Protein AF-A0A8T1YMP5-F1 (afdb_monomer)

Solvent-accessible surface area (backbone atoms only — not comparable to full-atom values): 17151 Å² total; per-residue (Å²): 122,76,34,67,74,17,72,50,90,59,94,72,84,69,70,72,65,68,71,90,54,85,80,73,71,80,31,72,30,54,52,61,50,29,35,89,56,77,64,82,48,63,57,53,48,44,63,76,76,48,91,66,96,60,68,49,70,54,51,42,32,38,75,76,66,74,36,89,62,88,83,78,59,82,84,51,52,73,63,29,69,76,38,75,67,47,37,49,53,53,50,51,48,54,50,48,53,55,48,50,55,52,50,50,40,59,76,68,37,48,66,67,52,42,50,51,53,21,65,70,19,67,47,61,53,61,46,48,51,67,69,44,60,66,58,35,53,50,33,30,50,51,53,56,40,48,76,72,70,50,89,75,85,78,87,78,46,70,71,55,52,51,50,52,56,53,56,52,50,72,73,54,48,91,84,65,74,83,75,85,65,93,70,58,88,76,70,85,76,90,80,95,85,72,84,84,77,74,80,76,72,78,87,64,89,77,85,89,78,78,84,77,86,84,76,89,74,97,61,92,83,87,87,84,84,71,86,59,54,67,68,50,50,28,42,78,52,35,50,20,92,80,46,40,71,91,57,97,72,74,84,66,70,78,49,90,68,85,73,76,28,69,56,47,77,104

Secondary structure (DSSP, 8-state):
-GGGGSSS--SS-------SSTTS---HHHHHHTTTS----HHHHHHHH---S---HHHHHHHHH--PPPP--TTTHHHHTTSHHHHHHHHHHHHHHHHHHHHHHHHTTHHHHHHHHHHHHTS-HHHHTTT-HHHHHHHHHHHHHHHTTPPPPP---HHHHHHHHHHHHHHHTTT-TTS--TTGGG--S----SS----PPPSS-----PPP--S--SSPPPP---TTHHHHHHHHTT--TTTSPP-SSSSPPPP---S--SGGG-

InterPro domains:
  IPR006134 DNA-directed DNA polymerase, family B, multifunctional domain [PF00136] (124-257)

Sequence (266 aa):
MWSKIGRLKRSFMPKLKGNTNFGSGASPGVMSCIAGRLLCDIDLCSRELLKQVSYSLTDLSKTQLNRDKKEIAPNDIPTMFQSSKTLVELIECGETDAWLSMELMFHLSVLPLTLQLTNISGNLWGKTLQGARSQRIEYYLLHTFHSKKYILPDKISQRMKEIKSSKRRMIYGPEDCNVEELDADLALENDPSKGSKTKKGPAYAGGLVLEPKRGLYDKYVLLLDFNSLYPSIIQEHNICFTTIPRSEDGVPRLPSSQTPGVLPKV

Organism: Arabidopsis suecica (NCBI:txid45249)

Radius of gyration: 24.84 Å; Cα contacts (8 Å, |Δi|>4): 203; chains: 1; bounding box: 57×59×66 Å

Structure (mmCIF, N/CA/C/O backbone):
data_AF-A0A8T1YMP5-F1
#
_entry.id   AF-A0A8T1YMP5-F1
#
loop_
_atom_site.group_PDB
_atom_site.id
_atom_site.type_symbol
_atom_site.label_atom_id
_atom_site.label_alt_id
_atom_site.label_comp_id
_atom_site.label_asym_id
_atom_site.label_entity_id
_atom_site.label_seq_id
_atom_site.pdbx_PDB_ins_code
_atom_site.Cartn_x
_atom_site.Cartn_y
_atom_site.Cartn_z
_atom_site.occupancy
_atom_site.B_iso_or_equiv
_atom_site.auth_seq_id
_atom_site.auth_comp_id
_atom_site.auth_asym_id
_atom_site.auth_atom_id
_atom_site.pdbx_PDB_model_num
ATOM 1 N N . MET A 1 1 ? -6.879 20.244 26.088 1.00 78.44 1 MET A N 1
ATOM 2 C CA . MET A 1 1 ? -5.652 20.487 25.286 1.00 78.44 1 MET A CA 1
ATOM 3 C C . MET A 1 1 ? -5.631 19.503 24.115 1.00 78.44 1 MET A C 1
ATOM 5 O O . MET A 1 1 ? -5.121 18.400 24.261 1.00 78.44 1 MET A O 1
ATOM 9 N N . TRP A 1 2 ? -6.252 19.863 22.986 1.00 89.38 2 TRP A N 1
ATOM 10 C CA . TRP A 1 2 ? -6.480 18.951 21.850 1.00 89.38 2 TRP A CA 1
ATOM 11 C C . TRP A 1 2 ? -5.176 18.477 21.184 1.00 89.38 2 TRP A C 1
ATOM 13 O O . TRP A 1 2 ? -5.067 17.326 20.777 1.00 89.38 2 TRP A O 1
ATOM 23 N N . SER A 1 3 ? -4.144 19.328 21.151 1.00 91.88 3 SER A N 1
ATOM 24 C CA . SER A 1 3 ? -2.862 19.038 20.493 1.00 91.88 3 SER A CA 1
ATOM 25 C C . SER A 1 3 ? -2.066 17.892 21.136 1.00 91.88 3 SER A C 1
ATOM 27 O O . SER A 1 3 ? -1.066 17.460 20.571 1.00 91.88 3 SER A O 1
ATOM 29 N N . LYS A 1 4 ? -2.487 17.383 22.307 1.00 94.19 4 LYS A N 1
ATOM 30 C CA . LYS A 1 4 ? -1.887 16.198 22.948 1.00 94.19 4 LYS A CA 1
ATOM 31 C C . LYS A 1 4 ? -2.118 14.903 22.155 1.00 94.19 4 LYS A C 1
ATOM 33 O O . LYS A 1 4 ? -1.389 13.939 22.377 1.00 94.19 4 LYS A O 1
ATOM 38 N N . ILE A 1 5 ? -3.102 14.881 21.247 1.00 93.75 5 ILE A N 1
ATOM 39 C CA . ILE A 1 5 ? -3.351 13.730 20.370 1.00 93.75 5 ILE A CA 1
ATOM 40 C C . ILE A 1 5 ? -2.148 13.450 19.458 1.00 93.75 5 ILE A C 1
ATOM 42 O O . ILE A 1 5 ? -1.792 12.297 19.246 1.00 93.75 5 ILE A O 1
ATOM 46 N N . GLY A 1 6 ? -1.460 14.490 18.982 1.00 94.12 6 GLY A N 1
ATOM 47 C CA . GLY A 1 6 ? -0.187 14.377 18.274 1.00 94.12 6 GLY A CA 1
ATOM 48 C C . GLY A 1 6 ? 1.016 14.431 19.219 1.00 94.12 6 GLY A C 1
ATOM 49 O O . GLY A 1 6 ? 0.914 14.205 20.426 1.00 94.12 6 GLY A O 1
ATOM 50 N N . ARG A 1 7 ? 2.185 14.745 18.658 1.00 94.75 7 ARG A N 1
ATOM 51 C CA . ARG A 1 7 ? 3.407 15.098 19.404 1.00 94.75 7 ARG A CA 1
ATOM 52 C C . ARG A 1 7 ? 3.834 16.557 19.195 1.00 94.75 7 ARG A C 1
ATOM 54 O O . ARG A 1 7 ? 4.849 16.976 19.739 1.00 94.75 7 ARG A O 1
ATOM 61 N N . LEU A 1 8 ? 3.057 17.339 18.442 1.00 93.62 8 LEU A N 1
ATOM 62 C CA . LEU A 1 8 ? 3.328 18.748 18.160 1.00 93.62 8 LEU A CA 1
ATOM 63 C C . LEU A 1 8 ? 2.355 19.653 18.926 1.00 93.62 8 LEU A C 1
ATOM 65 O O . LEU A 1 8 ? 1.140 19.549 18.761 1.00 93.62 8 LEU A O 1
ATOM 69 N N . LYS A 1 9 ? 2.882 20.571 19.745 1.00 93.62 9 LYS A N 1
ATOM 70 C CA . LYS A 1 9 ? 2.069 21.594 20.425 1.00 93.62 9 LYS A CA 1
ATOM 71 C C . LYS A 1 9 ? 1.563 22.606 19.396 1.00 93.62 9 LYS A C 1
ATOM 73 O O . LYS A 1 9 ? 2.355 23.162 18.641 1.00 93.62 9 LYS A O 1
ATOM 78 N N . ARG A 1 10 ? 0.248 22.838 19.354 1.00 91.06 10 ARG A N 1
ATOM 79 C CA . ARG A 1 10 ? -0.395 23.736 18.382 1.00 91.06 10 ARG A CA 1
ATOM 80 C C . ARG A 1 10 ? -1.499 24.539 19.055 1.00 91.06 10 ARG A C 1
ATOM 82 O O . ARG A 1 10 ? -2.279 23.980 19.823 1.00 91.06 10 ARG A O 1
ATOM 89 N N . SER A 1 11 ? -1.574 25.824 18.725 1.00 92.25 11 SER A N 1
ATOM 90 C CA . SER A 1 11 ? -2.589 26.734 19.270 1.00 92.25 11 SER A CA 1
ATOM 91 C C . SER A 1 11 ? -3.928 26.609 18.540 1.00 92.25 11 SER A C 1
ATOM 93 O O . SER A 1 11 ? -4.977 26.620 19.174 1.00 92.25 11 SER A O 1
ATOM 95 N N . PHE A 1 12 ? -3.895 26.417 17.217 1.00 90.69 12 PHE A N 1
ATOM 96 C CA . PHE A 1 12 ? -5.089 26.388 16.367 1.00 90.69 12 PHE A CA 1
ATOM 97 C C . PHE A 1 12 ? -5.344 25.000 15.788 1.00 90.69 12 PHE A C 1
ATOM 99 O O . PHE A 1 12 ? -4.435 24.373 15.235 1.00 90.69 12 PHE A O 1
ATOM 106 N N . MET A 1 13 ? -6.589 24.537 15.904 1.00 89.31 13 MET A N 1
ATOM 107 C CA . MET A 1 13 ? -7.026 23.267 15.334 1.00 89.31 13 MET A CA 1
ATOM 108 C C . MET A 1 13 ? -7.155 23.393 13.807 1.00 89.31 13 MET A C 1
ATOM 110 O O . MET A 1 13 ? -7.786 24.339 13.327 1.00 89.31 13 MET A O 1
ATOM 114 N N . PRO A 1 14 ? -6.556 22.481 13.019 1.00 88.06 14 PRO A N 1
ATOM 115 C CA . PRO A 1 14 ? -6.692 22.507 11.569 1.00 88.06 14 PRO A CA 1
ATOM 116 C C . PRO A 1 14 ? -8.128 22.170 11.151 1.00 88.06 14 PRO A C 1
ATOM 118 O O . PRO A 1 14 ? -8.847 21.451 11.843 1.00 88.06 14 PRO A O 1
ATOM 121 N N . LYS A 1 15 ? -8.539 22.660 9.976 1.00 86.75 15 LYS A N 1
ATOM 122 C CA . LYS A 1 15 ? -9.851 22.332 9.411 1.00 86.75 15 LYS A CA 1
ATOM 123 C C . LYS A 1 15 ? -9.898 20.846 9.051 1.00 86.75 15 LYS A C 1
ATOM 125 O O . LYS A 1 15 ? -9.186 20.399 8.154 1.00 86.75 15 LYS A O 1
ATOM 130 N N . LEU A 1 16 ? -10.771 20.103 9.723 1.00 84.19 16 LEU A N 1
ATOM 131 C CA . LEU A 1 16 ? -11.064 18.704 9.425 1.00 84.19 16 LEU A CA 1
ATOM 132 C C . LEU A 1 16 ? -12.049 18.620 8.250 1.00 84.19 16 LEU A C 1
ATOM 134 O O . LEU A 1 16 ? -13.193 18.215 8.415 1.00 84.19 16 LEU A O 1
ATOM 138 N N . LYS A 1 17 ? -11.639 19.055 7.053 1.00 73.88 17 LYS A N 1
ATOM 139 C CA . LYS A 1 17 ? -12.403 18.708 5.847 1.00 73.88 17 LYS A CA 1
ATOM 140 C C . LYS A 1 17 ? -12.188 17.217 5.586 1.00 73.88 17 LYS A C 1
ATOM 142 O O . LYS A 1 17 ? -11.063 16.798 5.317 1.00 73.88 17 LYS A O 1
ATOM 147 N N . GLY A 1 18 ? -13.239 16.423 5.762 1.00 59.62 18 GLY A N 1
ATOM 148 C CA . GLY A 1 18 ? -13.230 14.998 5.449 1.00 59.62 18 GLY A CA 1
ATOM 149 C C . GLY A 1 18 ? -13.382 14.767 3.950 1.00 59.62 18 GLY A C 1
ATOM 150 O O . GLY A 1 18 ? -14.090 15.517 3.278 1.00 59.62 18 GLY A O 1
ATOM 151 N N . ASN A 1 19 ? -12.747 13.712 3.442 1.00 59.12 19 ASN A N 1
ATOM 152 C CA . ASN A 1 19 ? -13.256 13.062 2.242 1.00 59.12 19 ASN A CA 1
ATOM 153 C C . ASN A 1 19 ? -14.620 12.468 2.604 1.00 59.12 19 ASN A C 1
ATOM 155 O O . ASN A 1 19 ? -14.745 11.783 3.614 1.00 59.12 19 ASN A O 1
ATOM 159 N N . THR A 1 20 ? -15.643 12.737 1.798 1.00 55.56 20 THR A N 1
ATOM 160 C CA . THR A 1 20 ? -16.988 12.166 1.984 1.00 55.56 20 THR A CA 1
ATOM 161 C C . THR A 1 20 ? -17.046 10.677 1.637 1.00 55.56 20 THR A C 1
ATOM 163 O O . THR A 1 20 ? -18.053 10.027 1.893 1.00 55.56 20 THR A O 1
ATOM 166 N N . ASN A 1 21 ? -15.975 10.137 1.052 1.00 61.81 21 ASN A N 1
ATOM 167 C CA . ASN A 1 21 ? -15.890 8.751 0.627 1.00 61.81 21 ASN A CA 1
ATOM 168 C C . ASN A 1 21 ? -15.327 7.892 1.764 1.00 61.81 21 ASN A C 1
ATOM 170 O O . ASN A 1 21 ? -14.164 8.024 2.154 1.00 61.81 21 ASN A O 1
ATOM 174 N N . PHE A 1 22 ? -16.173 7.008 2.288 1.00 61.88 22 PHE A N 1
ATOM 175 C CA . PHE A 1 22 ? -15.784 5.983 3.249 1.00 61.88 22 PHE A CA 1
ATOM 176 C C . PHE A 1 22 ? -14.673 5.094 2.659 1.00 61.88 22 PHE A C 1
ATOM 178 O O . PHE A 1 22 ? -14.755 4.688 1.500 1.00 61.88 22 PHE A O 1
ATOM 185 N N . GLY A 1 23 ? -13.623 4.820 3.438 1.00 62.69 23 GLY A N 1
ATOM 186 C CA . GLY A 1 23 ? -12.481 3.996 3.014 1.00 62.69 23 GLY A CA 1
ATOM 187 C C . GLY A 1 23 ? -11.354 4.734 2.271 1.00 62.69 23 GLY A C 1
ATOM 188 O O . GLY A 1 23 ? -10.378 4.103 1.885 1.00 62.69 23 GLY A O 1
ATOM 189 N N . SER A 1 24 ? -11.424 6.061 2.086 1.00 67.88 24 SER A N 1
ATOM 190 C CA . SER A 1 24 ? -10.325 6.858 1.489 1.00 67.88 24 SER A CA 1
ATOM 191 C C . SER A 1 24 ? -9.203 7.243 2.474 1.00 67.88 24 SER A C 1
ATOM 193 O O . SER A 1 24 ? -8.422 8.152 2.198 1.00 67.88 24 SER A O 1
ATOM 195 N N . GLY A 1 25 ? -9.140 6.600 3.643 1.00 76.81 25 GLY A N 1
ATOM 196 C CA . GLY A 1 25 ? -8.152 6.889 4.683 1.00 76.81 25 GLY A CA 1
ATOM 197 C C . GLY A 1 25 ? -8.294 8.268 5.348 1.00 76.81 25 GLY A C 1
ATOM 198 O O . GLY A 1 25 ? -9.253 9.021 5.149 1.00 76.81 25 GLY A O 1
ATOM 199 N N . ALA A 1 26 ? -7.317 8.604 6.194 1.00 83.06 26 ALA A N 1
ATOM 200 C CA . ALA A 1 26 ? -7.335 9.832 6.984 1.00 83.06 26 ALA A CA 1
ATOM 201 C C . ALA A 1 26 ? -7.013 11.083 6.151 1.00 83.06 26 ALA A C 1
ATOM 203 O O . ALA A 1 26 ? -5.976 11.175 5.491 1.00 83.06 26 ALA A O 1
ATOM 204 N N . SER A 1 27 ? -7.866 12.106 6.269 1.00 85.69 27 SER A N 1
ATOM 205 C CA . SER A 1 27 ? -7.678 13.382 5.572 1.00 85.69 27 SER A CA 1
ATOM 206 C C . SER A 1 27 ? -6.389 14.104 6.002 1.00 85.69 27 SER A C 1
ATOM 208 O O . SER A 1 27 ? -5.911 13.927 7.131 1.00 85.69 27 SER A O 1
ATOM 210 N N . PRO A 1 28 ? -5.842 15.009 5.166 1.00 83.50 28 PRO A N 1
ATOM 211 C CA . PRO A 1 28 ? -4.671 15.807 5.530 1.00 83.50 28 PRO A CA 1
ATOM 212 C C . PRO A 1 28 ? -4.853 16.595 6.835 1.00 83.50 28 PRO A C 1
ATOM 214 O O . PRO A 1 28 ? -3.897 16.771 7.589 1.00 83.50 28 PRO A O 1
ATOM 217 N N . GLY A 1 29 ? -6.082 17.039 7.128 1.00 86.31 29 GLY A N 1
ATOM 218 C CA . GLY A 1 29 ? -6.422 17.715 8.381 1.00 86.31 29 GLY A CA 1
ATOM 219 C C . GLY A 1 29 ? -6.260 16.801 9.597 1.00 86.31 29 GLY A C 1
ATOM 220 O O . GLY A 1 29 ? -5.590 17.185 10.557 1.00 86.31 29 GLY A O 1
ATOM 221 N N . VAL A 1 30 ? -6.795 15.576 9.526 1.00 88.38 30 VAL A N 1
ATOM 222 C CA . VAL A 1 30 ? -6.651 14.559 10.584 1.00 88.38 30 VAL A CA 1
ATOM 223 C C . VAL A 1 30 ? -5.182 14.188 10.769 1.00 88.38 30 VAL A C 1
ATOM 225 O O . VAL A 1 30 ? -4.673 14.229 11.889 1.00 88.38 30 VAL A O 1
ATOM 228 N N . MET A 1 31 ? -4.462 13.941 9.673 1.00 89.31 31 MET A N 1
ATOM 229 C CA . MET A 1 31 ? -3.028 13.637 9.705 1.00 89.31 31 MET A CA 1
ATOM 230 C C . MET A 1 31 ? -2.195 14.764 10.324 1.00 89.31 31 MET A C 1
ATOM 232 O O . MET A 1 31 ? -1.201 14.510 11.003 1.00 89.31 31 MET A O 1
ATOM 236 N N . SER A 1 32 ? -2.619 16.016 10.141 1.00 89.56 32 SER A N 1
ATOM 237 C CA . SER A 1 32 ? -1.990 17.182 10.762 1.00 89.56 32 SER A CA 1
ATOM 238 C C . SER A 1 32 ? -2.220 17.243 12.281 1.00 89.56 32 SER A C 1
ATOM 240 O O . SER A 1 32 ? -1.361 17.746 13.008 1.00 89.56 32 SER A O 1
ATOM 242 N N . CYS A 1 33 ? -3.350 16.735 12.786 1.00 91.56 33 CYS A N 1
ATOM 243 C CA . CYS A 1 33 ? -3.628 16.656 14.226 1.00 91.56 33 CYS A CA 1
ATOM 244 C C . CYS A 1 33 ? -2.748 15.620 14.932 1.00 91.56 33 CYS A C 1
ATOM 246 O O . CYS A 1 33 ? -2.251 15.884 16.025 1.00 91.56 33 CYS A O 1
ATOM 248 N N . ILE A 1 34 ? -2.524 14.466 14.301 1.00 92.81 34 ILE A N 1
ATOM 249 C CA . ILE A 1 34 ? -1.751 13.350 14.872 1.00 92.81 34 ILE A CA 1
ATOM 250 C C . ILE A 1 34 ? -0.255 13.401 14.532 1.00 92.81 34 ILE A C 1
ATOM 252 O O . ILE A 1 34 ? 0.457 12.415 14.709 1.00 92.81 34 ILE A O 1
ATOM 256 N N . ALA A 1 35 ? 0.241 14.543 14.047 1.00 92.38 35 ALA A N 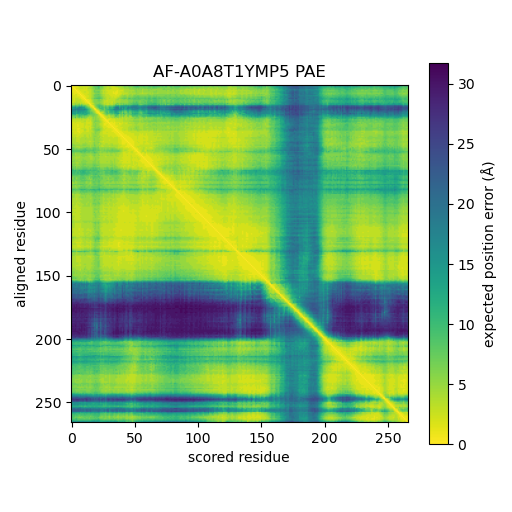1
ATOM 257 C CA . ALA A 1 35 ? 1.629 14.707 13.626 1.00 92.38 35 ALA A CA 1
ATOM 258 C C . ALA A 1 35 ? 2.622 14.183 14.685 1.00 92.38 35 ALA A C 1
ATOM 260 O O . ALA A 1 35 ? 2.543 14.539 15.865 1.00 92.38 35 ALA A O 1
ATOM 261 N N . GLY A 1 36 ? 3.554 13.328 14.253 1.00 92.69 36 GLY A N 1
ATOM 262 C CA . GLY A 1 36 ? 4.519 12.639 15.118 1.00 92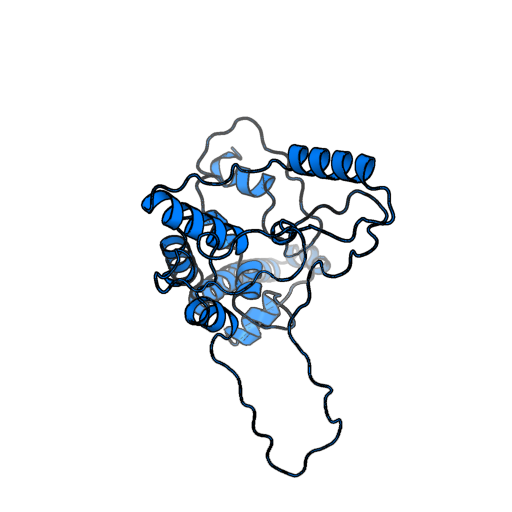.69 36 GLY A CA 1
ATOM 263 C C . GLY A 1 36 ? 4.037 11.301 15.697 1.00 92.69 36 GLY A C 1
ATOM 264 O O . GLY A 1 36 ? 4.785 10.663 16.437 1.00 92.69 36 GLY A O 1
ATOM 265 N N . ARG A 1 37 ? 2.820 10.857 15.364 1.00 94.88 37 ARG A N 1
ATOM 266 C CA . ARG A 1 37 ? 2.323 9.498 15.619 1.00 94.88 37 ARG A CA 1
ATOM 267 C C . ARG A 1 37 ? 1.949 8.832 14.299 1.00 94.88 37 ARG A C 1
ATOM 269 O O . ARG A 1 37 ? 1.497 9.498 13.371 1.00 94.88 37 ARG A O 1
ATOM 276 N N . LEU A 1 38 ? 2.165 7.525 14.224 1.00 93.81 38 LEU A N 1
ATOM 277 C CA . LEU A 1 38 ? 1.756 6.718 13.080 1.00 93.81 38 LEU A CA 1
ATOM 278 C C . LEU A 1 38 ? 0.293 6.314 13.261 1.00 93.81 38 LEU A C 1
ATOM 280 O O . LEU A 1 38 ? -0.098 5.903 14.352 1.00 93.81 38 LEU A O 1
ATOM 284 N N . LEU A 1 39 ? -0.496 6.450 12.198 1.00 93.31 39 LEU A N 1
ATOM 285 C CA . LEU A 1 39 ? -1.862 5.946 12.134 1.00 93.31 39 LEU A CA 1
ATOM 286 C C . LEU A 1 39 ? -1.857 4.672 11.306 1.00 93.31 39 LEU A C 1
ATOM 288 O O . LEU A 1 39 ? -1.430 4.698 10.155 1.00 93.31 39 LEU A O 1
ATOM 292 N N . CYS A 1 40 ? -2.322 3.588 11.912 1.00 93.12 40 CYS A N 1
ATOM 293 C CA . CYS A 1 40 ? -2.571 2.328 11.236 1.00 93.12 40 CYS A CA 1
ATOM 294 C C . CYS A 1 40 ? -4.086 2.186 11.090 1.00 93.12 40 CYS A C 1
ATOM 296 O O . CYS A 1 40 ? -4.788 2.100 12.096 1.00 93.12 40 CYS A O 1
ATOM 298 N N . ASP A 1 41 ? -4.574 2.232 9.855 1.00 92.12 41 ASP A N 1
ATOM 299 C CA . ASP A 1 41 ? -5.984 2.028 9.531 1.00 92.12 41 ASP A CA 1
ATOM 300 C C . ASP A 1 41 ? -6.149 0.621 8.951 1.00 92.12 41 ASP A C 1
ATOM 302 O O . ASP A 1 41 ? -5.620 0.315 7.879 1.00 92.12 41 ASP A O 1
ATOM 306 N N . ILE A 1 42 ? -6.835 -0.247 9.695 1.00 91.62 42 ILE A N 1
ATOM 307 C CA . ILE A 1 42 ? -6.967 -1.663 9.347 1.00 91.62 42 ILE A CA 1
ATOM 308 C C . ILE A 1 42 ? -7.904 -1.870 8.163 1.00 91.62 42 ILE A C 1
ATOM 310 O O . ILE A 1 42 ? -7.630 -2.767 7.371 1.00 91.62 42 ILE A O 1
ATOM 314 N N . ASP A 1 43 ? -8.936 -1.043 7.974 1.00 90.12 43 ASP A N 1
ATOM 315 C CA . ASP A 1 43 ? -9.790 -1.135 6.780 1.00 90.12 43 ASP A CA 1
ATOM 316 C C . ASP A 1 43 ? -8.953 -0.840 5.528 1.00 90.12 43 ASP A C 1
ATOM 318 O O . ASP A 1 43 ? -8.915 -1.646 4.595 1.00 90.12 43 ASP A O 1
ATOM 322 N N . LEU A 1 44 ? -8.180 0.251 5.557 1.00 89.50 44 LEU A N 1
ATOM 323 C CA . LEU A 1 44 ? -7.314 0.636 4.442 1.00 89.50 44 LEU A CA 1
ATOM 324 C C . LEU A 1 44 ? -6.222 -0.407 4.166 1.00 89.50 44 LEU A C 1
ATOM 326 O O . LEU A 1 44 ? -6.019 -0.802 3.018 1.00 89.50 44 LEU A O 1
ATOM 330 N N . CYS A 1 45 ? -5.535 -0.881 5.209 1.00 90.88 45 CYS A N 1
ATOM 331 C CA . CYS A 1 45 ? -4.483 -1.888 5.057 1.00 90.88 45 CYS A CA 1
ATOM 332 C C . CYS A 1 45 ? -5.053 -3.226 4.567 1.00 90.88 45 CYS A C 1
ATOM 334 O O . CYS A 1 45 ? -4.448 -3.877 3.718 1.00 90.88 45 CYS A O 1
ATOM 336 N N . SER A 1 46 ? -6.236 -3.625 5.038 1.00 91.50 46 SER A N 1
ATOM 337 C CA . SER A 1 46 ? -6.879 -4.872 4.607 1.00 91.50 46 SER A CA 1
ATOM 338 C C . SER A 1 46 ? -7.257 -4.837 3.129 1.00 91.50 46 SER A C 1
ATOM 340 O O . SER A 1 46 ? -7.104 -5.850 2.457 1.00 91.50 46 SER A O 1
ATOM 342 N N . ARG A 1 47 ? -7.668 -3.681 2.588 1.00 89.94 47 ARG A N 1
ATOM 343 C CA . ARG A 1 47 ? -7.926 -3.506 1.143 1.00 89.94 47 ARG A CA 1
ATOM 344 C C . ARG A 1 47 ? -6.676 -3.659 0.281 1.00 89.94 47 ARG A C 1
ATOM 346 O O . ARG A 1 47 ? -6.784 -4.060 -0.875 1.00 89.94 47 ARG A O 1
ATOM 353 N N . GLU A 1 48 ? -5.501 -3.317 0.810 1.00 87.88 48 GLU A N 1
ATOM 354 C CA . GLU A 1 48 ? -4.234 -3.515 0.099 1.00 87.88 48 GLU A CA 1
ATOM 355 C C . GLU A 1 48 ? -3.767 -4.979 0.161 1.00 87.88 48 GLU A C 1
ATOM 357 O O . GLU A 1 48 ? -3.200 -5.476 -0.814 1.00 87.88 48 GLU A O 1
ATOM 362 N N . LEU A 1 49 ? -4.001 -5.663 1.285 1.00 89.50 49 LEU A N 1
ATOM 363 C CA . LEU A 1 49 ? -3.443 -6.992 1.565 1.00 89.50 49 LEU A CA 1
ATOM 364 C C . LEU A 1 49 ? -4.365 -8.158 1.200 1.00 89.50 49 LEU A C 1
ATOM 366 O O . LEU A 1 49 ? -3.881 -9.241 0.875 1.00 89.50 49 LEU A O 1
ATOM 370 N N . LEU A 1 50 ? -5.679 -7.960 1.256 1.00 91.88 50 LEU A N 1
ATOM 371 C CA . LEU A 1 50 ? -6.678 -9.005 1.067 1.00 91.88 50 LEU A CA 1
ATOM 372 C C . LEU A 1 50 ? -7.538 -8.722 -0.164 1.00 91.88 50 LEU A C 1
ATOM 374 O O . LEU A 1 50 ? -7.760 -7.578 -0.549 1.00 91.88 50 LEU A O 1
ATOM 378 N N . LYS A 1 51 ? -8.074 -9.790 -0.757 1.00 91.06 51 LYS A N 1
ATOM 379 C CA . LYS A 1 51 ? -9.134 -9.718 -1.768 1.00 91.06 51 LYS A CA 1
ATOM 380 C C . LYS A 1 51 ? -10.422 -10.241 -1.148 1.00 91.06 51 LYS A C 1
ATOM 382 O O . LYS A 1 51 ? -10.651 -11.445 -1.137 1.00 91.06 51 LYS A O 1
ATOM 387 N N . GLN A 1 52 ? -11.227 -9.336 -0.603 1.00 88.69 52 GLN A N 1
ATOM 388 C CA . GLN A 1 52 ? -12.516 -9.648 0.017 1.00 88.69 52 GLN A CA 1
ATOM 389 C C . GLN A 1 52 ? -13.645 -8.837 -0.624 1.00 88.69 52 GLN A C 1
ATOM 391 O O . GLN A 1 52 ? -13.410 -7.792 -1.236 1.00 88.69 52 GLN A O 1
ATOM 396 N N . VAL A 1 53 ? -14.876 -9.339 -0.489 1.00 88.44 53 VAL A N 1
ATOM 397 C CA . VAL A 1 53 ? -16.091 -8.651 -0.964 1.00 88.44 53 VAL A CA 1
ATOM 398 C C . VAL A 1 53 ? -16.424 -7.460 -0.062 1.00 88.44 53 VAL A C 1
ATOM 400 O O . VAL A 1 53 ? -16.812 -6.401 -0.549 1.00 88.44 53 VAL A O 1
ATOM 403 N N . SER A 1 54 ? -16.228 -7.626 1.247 1.00 89.75 54 SER A N 1
ATOM 404 C CA . SER A 1 54 ? -16.433 -6.601 2.266 1.00 89.75 54 SER A CA 1
ATOM 405 C C . SER A 1 54 ? -15.211 -6.512 3.176 1.00 89.75 54 SER A C 1
ATOM 407 O O . SER A 1 54 ? -14.560 -7.517 3.459 1.00 89.75 54 SER A O 1
ATOM 409 N N . TYR A 1 55 ? -14.911 -5.293 3.619 1.00 90.56 55 TYR A N 1
ATOM 410 C CA . TYR A 1 55 ? -13.805 -4.971 4.528 1.00 90.56 55 TYR A CA 1
ATOM 411 C C . TYR A 1 55 ? -14.318 -4.438 5.873 1.00 90.56 55 TYR A C 1
ATOM 413 O O . TYR A 1 55 ? -13.567 -3.835 6.634 1.00 90.56 55 TYR A O 1
ATOM 421 N N . SER A 1 56 ? -15.607 -4.644 6.174 1.00 91.44 56 SER A N 1
ATOM 422 C CA . SER A 1 56 ? -16.158 -4.298 7.483 1.00 91.44 56 SER A CA 1
ATOM 423 C C . SER A 1 56 ? -15.438 -5.082 8.586 1.00 91.44 56 SER A C 1
ATOM 425 O O . SER A 1 56 ? -14.984 -6.208 8.371 1.00 91.44 56 SER A O 1
ATOM 427 N N . LEU A 1 57 ? -15.350 -4.509 9.789 1.00 91.81 57 LEU A N 1
ATOM 428 C CA . LEU A 1 57 ? -14.715 -5.197 10.916 1.00 91.81 57 LEU A CA 1
ATOM 429 C C . LEU A 1 57 ? -15.414 -6.531 11.234 1.00 91.81 57 LEU A C 1
ATOM 431 O O . LEU A 1 57 ? -14.733 -7.495 11.563 1.00 91.81 57 LEU A O 1
ATOM 435 N N . THR A 1 58 ? -16.741 -6.594 11.083 1.00 92.62 58 THR A N 1
ATOM 436 C CA . THR A 1 58 ? -17.556 -7.800 11.303 1.00 92.62 58 THR A CA 1
ATOM 437 C C . THR A 1 58 ? -17.205 -8.914 10.312 1.00 92.62 58 THR A C 1
ATOM 439 O O . THR A 1 58 ? -17.016 -10.067 10.699 1.00 92.62 58 THR A O 1
ATOM 442 N N . ASP A 1 59 ? -17.058 -8.575 9.030 1.00 92.44 59 ASP A N 1
ATOM 443 C CA . ASP A 1 59 ? -16.721 -9.555 7.992 1.00 92.44 59 ASP A CA 1
ATOM 444 C C . ASP A 1 59 ? -15.254 -9.989 8.088 1.00 92.44 59 ASP A C 1
ATOM 446 O O . ASP A 1 59 ? -14.927 -11.169 7.933 1.00 92.44 59 ASP A O 1
ATOM 450 N N . LEU A 1 60 ? -14.351 -9.050 8.382 1.00 92.69 60 LEU A N 1
ATOM 451 C CA . LEU A 1 60 ? -12.928 -9.340 8.551 1.00 92.69 60 LEU A CA 1
ATOM 452 C C . LEU A 1 60 ? -12.665 -10.186 9.799 1.00 92.69 60 LEU A C 1
ATOM 454 O O . LEU A 1 60 ? -11.875 -11.127 9.723 1.00 92.69 60 LEU A O 1
ATOM 458 N N . SER A 1 61 ? -13.342 -9.925 10.922 1.00 93.88 61 SER A N 1
ATOM 459 C CA . SER A 1 61 ? -13.192 -10.748 12.129 1.00 93.88 61 SER A CA 1
ATOM 460 C C . SER A 1 61 ? -13.653 -12.183 11.886 1.00 93.88 61 SER A C 1
ATOM 462 O O . SER A 1 61 ? -12.992 -13.130 12.313 1.00 93.88 61 SER A O 1
ATOM 464 N N . LYS A 1 62 ? -14.743 -12.360 11.135 1.00 93.50 62 LYS A N 1
ATOM 465 C CA . LYS A 1 62 ? -15.263 -13.685 10.811 1.00 93.50 62 LYS A CA 1
ATOM 466 C C . LYS A 1 62 ? -14.367 -14.434 9.830 1.00 93.50 62 LYS A C 1
ATOM 468 O O . LYS A 1 62 ? -14.030 -15.587 10.067 1.00 93.50 62 LYS A O 1
ATOM 473 N N . THR A 1 63 ? -13.958 -13.781 8.746 1.00 93.44 63 THR A N 1
ATOM 474 C CA . THR A 1 63 ? -13.171 -14.427 7.682 1.00 93.44 63 THR A CA 1
ATOM 475 C C . THR A 1 63 ? -11.717 -14.678 8.071 1.00 93.44 63 THR A C 1
ATOM 477 O O . THR A 1 63 ? -11.171 -15.707 7.685 1.00 93.44 63 THR A O 1
ATOM 480 N N . GLN A 1 64 ? -11.085 -13.759 8.808 1.00 93.31 64 GLN A N 1
ATOM 481 C CA . GLN A 1 64 ? -9.657 -13.846 9.137 1.00 93.31 64 GLN A CA 1
ATOM 482 C C . GLN A 1 64 ? -9.395 -14.428 10.526 1.00 93.31 64 GLN A C 1
ATOM 484 O O . GLN A 1 64 ? -8.421 -15.149 10.696 1.00 93.31 64 GLN A O 1
ATOM 489 N N . LEU A 1 65 ? -10.241 -14.127 11.519 1.00 92.81 65 LEU A N 1
ATOM 490 C CA . LEU A 1 65 ? -10.019 -14.542 12.912 1.00 92.81 65 LEU A CA 1
ATOM 491 C C . LEU A 1 65 ? -10.968 -15.652 13.379 1.00 92.81 65 LEU A C 1
ATOM 493 O O . LEU A 1 65 ? -10.818 -16.140 14.497 1.00 92.81 65 LEU A O 1
ATOM 497 N N . ASN A 1 66 ? -11.948 -16.043 12.554 1.00 92.19 66 ASN A N 1
ATOM 498 C CA . ASN A 1 66 ? -13.013 -16.981 12.922 1.00 92.19 66 ASN A CA 1
ATOM 499 C C . ASN A 1 66 ? -13.753 -16.566 14.213 1.00 92.19 66 ASN A C 1
ATOM 501 O O . ASN A 1 66 ? -14.117 -17.407 15.036 1.00 92.19 66 ASN A O 1
ATOM 505 N N . ARG A 1 67 ? -13.944 -15.251 14.408 1.00 90.69 67 ARG A N 1
ATOM 506 C CA . ARG A 1 67 ? -14.687 -14.677 15.538 1.00 90.69 67 ARG A CA 1
ATOM 507 C C . ARG A 1 67 ? -15.901 -13.903 15.050 1.00 90.69 67 ARG A C 1
ATOM 509 O O . ARG A 1 67 ? -15.781 -13.007 14.209 1.00 90.69 67 ARG A O 1
ATOM 516 N N . ASP A 1 68 ? -17.055 -14.212 15.629 1.00 88.81 68 ASP A N 1
ATOM 517 C CA . ASP A 1 68 ? -18.274 -13.448 15.397 1.00 88.81 68 ASP A CA 1
ATOM 518 C C . ASP A 1 68 ? -18.268 -12.174 16.249 1.00 88.81 68 ASP A C 1
ATOM 520 O O . ASP A 1 68 ? -18.066 -12.204 17.464 1.00 88.81 68 ASP A O 1
ATOM 524 N N . LYS A 1 69 ? -18.503 -11.041 15.588 1.00 89.44 69 LYS A N 1
ATOM 525 C CA . LYS A 1 69 ? -18.709 -9.742 16.223 1.00 89.44 69 LYS A CA 1
ATOM 526 C C . LYS A 1 69 ? -20.209 -9.457 16.299 1.00 89.44 69 LYS A C 1
ATOM 528 O O . LYS A 1 69 ? -20.910 -9.546 15.292 1.00 89.44 69 LYS A O 1
ATOM 533 N N . LYS A 1 70 ? -20.691 -9.054 17.477 1.00 86.88 70 LYS A N 1
ATOM 534 C CA . LYS A 1 70 ? -22.048 -8.519 17.656 1.00 86.88 70 LYS A CA 1
ATOM 535 C C . LYS A 1 70 ? -22.072 -7.059 17.205 1.00 86.88 70 LYS A C 1
ATOM 537 O O . LYS A 1 70 ? -21.344 -6.232 17.744 1.00 86.88 70 LYS A O 1
ATOM 542 N N . GLU A 1 71 ? -22.905 -6.742 16.224 1.00 87.38 71 GLU A N 1
ATOM 543 C CA . GLU A 1 71 ? -23.103 -5.370 15.760 1.00 87.38 71 GLU A CA 1
ATOM 544 C C . GLU A 1 71 ? -24.302 -4.743 16.481 1.00 87.38 71 GLU A C 1
ATOM 546 O O . GLU A 1 71 ? -25.363 -5.358 16.586 1.00 87.38 71 GLU A O 1
ATOM 551 N N . ILE A 1 72 ? -24.118 -3.536 17.019 1.00 89.44 72 ILE A N 1
ATOM 552 C CA . ILE A 1 72 ? -25.163 -2.783 17.723 1.00 89.44 72 ILE A CA 1
ATOM 553 C C . ILE A 1 72 ? -25.597 -1.638 16.815 1.00 89.44 72 ILE A C 1
ATOM 555 O O . ILE A 1 72 ? -24.772 -0.811 16.416 1.00 89.44 72 ILE A O 1
ATOM 559 N N . ALA A 1 73 ? -26.889 -1.571 16.491 1.00 91.12 73 ALA A N 1
ATOM 560 C CA . ALA A 1 73 ? -27.404 -0.489 15.670 1.00 91.12 73 ALA A CA 1
ATOM 561 C C . ALA A 1 73 ? -27.394 0.837 16.457 1.00 91.12 73 ALA A C 1
ATOM 563 O O . ALA A 1 73 ? -27.716 0.851 17.648 1.00 91.12 73 ALA A O 1
ATOM 564 N N . PRO A 1 74 ? -27.110 1.986 15.813 1.00 91.00 74 PRO A N 1
ATOM 565 C CA . PRO A 1 74 ? -27.091 3.283 16.495 1.00 91.00 74 PRO A CA 1
ATOM 566 C C . PRO A 1 74 ? -28.398 3.639 17.219 1.00 91.00 74 PRO A C 1
ATOM 568 O O . PRO A 1 74 ? -28.370 4.338 18.230 1.00 91.00 74 PRO A O 1
ATOM 571 N N . ASN A 1 75 ? -29.533 3.136 16.724 1.00 94.12 75 ASN A N 1
ATOM 572 C CA . ASN A 1 75 ? -30.856 3.360 17.312 1.00 94.12 75 ASN A CA 1
ATOM 573 C C . ASN A 1 75 ? -31.057 2.632 18.649 1.00 94.12 75 ASN A C 1
ATOM 575 O O . ASN A 1 75 ? -31.875 3.073 19.454 1.00 94.12 75 ASN A O 1
ATOM 579 N N . ASP A 1 76 ? -30.305 1.559 18.898 1.00 90.81 76 ASP A N 1
ATOM 580 C CA . ASP A 1 76 ? -30.412 0.759 20.121 1.00 90.81 76 ASP A CA 1
ATOM 581 C C . ASP A 1 76 ? -29.527 1.319 21.243 1.00 90.81 76 ASP A C 1
ATOM 583 O O . ASP A 1 76 ? -29.755 1.052 22.418 1.00 90.81 76 ASP A O 1
ATOM 587 N N . ILE A 1 77 ? -28.541 2.161 20.913 1.00 92.81 77 ILE A N 1
ATOM 588 C CA . ILE A 1 77 ? -27.608 2.727 21.896 1.00 92.81 77 ILE A CA 1
ATOM 589 C C . ILE A 1 77 ? -28.344 3.450 23.043 1.00 92.81 77 ILE A C 1
ATOM 591 O O . ILE A 1 77 ? -28.038 3.152 24.198 1.00 92.81 77 ILE A O 1
ATOM 595 N N . PRO A 1 78 ? -29.331 4.345 22.808 1.00 94.75 78 PRO A N 1
ATOM 596 C CA . PRO A 1 78 ? -30.002 5.061 23.896 1.00 94.75 78 PRO A CA 1
ATOM 597 C C . PRO A 1 78 ? -30.750 4.150 24.878 1.00 94.75 78 PRO A C 1
ATOM 599 O O . PRO A 1 78 ? -30.840 4.478 26.061 1.00 94.75 78 PRO A O 1
ATOM 602 N N . THR A 1 79 ? -31.279 3.010 24.419 1.00 93.19 79 THR A N 1
ATOM 603 C CA . THR A 1 79 ? -31.998 2.067 25.292 1.00 93.19 79 THR A CA 1
ATOM 604 C C . THR A 1 79 ? -31.025 1.289 26.176 1.00 93.19 79 THR A C 1
ATOM 606 O O . THR A 1 79 ? -31.319 1.045 27.346 1.00 93.19 79 THR A O 1
ATOM 609 N N . MET A 1 80 ? -29.815 1.005 25.682 1.00 91.44 80 MET A N 1
ATOM 610 C CA . MET A 1 80 ? -28.772 0.318 26.449 1.00 91.44 80 MET A CA 1
ATOM 611 C C . MET A 1 80 ? -28.250 1.134 27.642 1.00 91.44 80 MET A C 1
ATOM 613 O O . MET A 1 80 ? -27.774 0.538 28.608 1.00 91.44 80 MET A O 1
ATOM 617 N N . PHE A 1 81 ? -28.393 2.466 27.638 1.00 94.31 81 PHE A N 1
ATOM 618 C CA . PHE A 1 81 ? -28.050 3.325 28.784 1.00 94.31 81 PHE A CA 1
ATOM 619 C C . PHE A 1 81 ? -29.044 3.231 29.954 1.00 94.31 81 PHE A C 1
ATOM 621 O O . PHE A 1 81 ? -28.741 3.715 31.043 1.00 94.31 81 PHE A O 1
ATOM 628 N N . GLN A 1 82 ? -30.221 2.624 29.761 1.00 94.62 82 GLN A N 1
ATOM 629 C CA . GLN A 1 82 ? -31.265 2.570 30.794 1.00 94.62 82 GLN A CA 1
ATOM 630 C C . GLN A 1 82 ? -31.004 1.507 31.870 1.00 94.62 82 GLN A C 1
ATOM 632 O O . GLN A 1 82 ? -31.506 1.630 32.985 1.00 94.62 82 GLN A O 1
ATOM 637 N N . SER A 1 83 ? -30.224 0.466 31.563 1.00 95.50 83 SER A N 1
ATOM 638 C CA . SER A 1 83 ? -29.894 -0.615 32.495 1.00 95.50 83 SER A CA 1
ATOM 639 C C . SER A 1 83 ? -28.385 -0.764 32.647 1.00 95.50 83 SER A C 1
ATOM 641 O O . SER A 1 83 ? -27.635 -0.741 31.674 1.00 95.50 83 SER A O 1
ATOM 643 N N . SER A 1 84 ? -27.927 -0.981 33.883 1.00 95.62 84 SER A N 1
ATOM 644 C CA . SER A 1 84 ? -26.504 -1.204 34.158 1.00 95.62 84 SER A CA 1
ATOM 645 C C . SER A 1 84 ? -25.960 -2.438 33.437 1.00 95.62 84 SER A C 1
ATOM 647 O O . SER A 1 84 ? -24.795 -2.433 33.059 1.00 95.62 84 SER A O 1
ATOM 649 N N . LYS A 1 85 ? -26.775 -3.485 33.246 1.00 95.00 85 LYS A N 1
ATOM 650 C CA . LYS A 1 85 ? -26.332 -4.716 32.571 1.00 95.00 85 LYS A CA 1
ATOM 651 C C . LYS A 1 85 ? -26.066 -4.465 31.087 1.00 95.00 85 LYS A C 1
ATOM 653 O O . LYS A 1 85 ? -24.990 -4.778 30.598 1.00 95.00 85 LYS A O 1
ATOM 658 N N . THR A 1 86 ? -27.010 -3.823 30.401 1.00 93.75 86 THR A N 1
ATOM 659 C CA . THR A 1 86 ? -26.876 -3.490 28.975 1.00 93.75 86 THR A CA 1
ATOM 660 C C . THR A 1 86 ? -25.791 -2.446 28.732 1.00 93.75 86 THR A C 1
ATOM 662 O O . THR A 1 86 ? -25.118 -2.487 27.708 1.00 93.75 86 THR A O 1
ATOM 665 N N . LEU A 1 87 ? -25.568 -1.531 29.678 1.00 94.31 87 LEU A N 1
ATOM 666 C CA . LEU A 1 87 ? -24.476 -0.568 29.578 1.00 94.31 87 LEU A CA 1
ATOM 667 C C . LEU A 1 87 ? -23.101 -1.250 29.654 1.00 94.31 87 LEU A C 1
ATOM 669 O O . LEU A 1 87 ? -22.203 -0.880 28.904 1.00 94.31 87 LEU A O 1
ATOM 673 N N . VAL A 1 88 ? -22.940 -2.254 30.523 1.00 95.19 88 VAL A N 1
ATOM 674 C CA . VAL A 1 88 ? -21.709 -3.060 30.582 1.00 95.19 88 VAL A CA 1
ATOM 675 C C . VAL A 1 88 ? -21.519 -3.844 29.283 1.00 95.19 88 VAL A C 1
ATOM 677 O O . VAL A 1 88 ? -20.434 -3.780 28.716 1.00 95.19 88 VAL A O 1
ATOM 680 N N . GLU A 1 89 ? -22.572 -4.463 28.738 1.00 92.69 89 GLU A N 1
ATOM 681 C CA . GLU A 1 89 ? -22.500 -5.130 27.425 1.00 92.69 89 GLU A CA 1
ATOM 682 C C . GLU A 1 89 ? -22.045 -4.175 26.304 1.00 92.69 89 GLU A C 1
ATOM 684 O O . GLU A 1 89 ? -21.270 -4.562 25.430 1.00 92.69 89 GLU A O 1
ATOM 689 N N . LEU A 1 90 ? -22.496 -2.913 26.317 1.00 93.56 90 LEU A N 1
ATOM 690 C CA . LEU A 1 90 ? -22.066 -1.904 25.342 1.00 93.56 90 LEU A CA 1
ATOM 691 C C . LEU A 1 90 ? -20.568 -1.576 25.479 1.00 93.56 90 LEU A C 1
ATOM 693 O O . LEU A 1 90 ? -19.879 -1.411 24.470 1.00 93.56 90 LEU A O 1
ATOM 697 N N . ILE A 1 91 ? -20.059 -1.500 26.713 1.00 94.31 91 ILE A N 1
ATOM 698 C C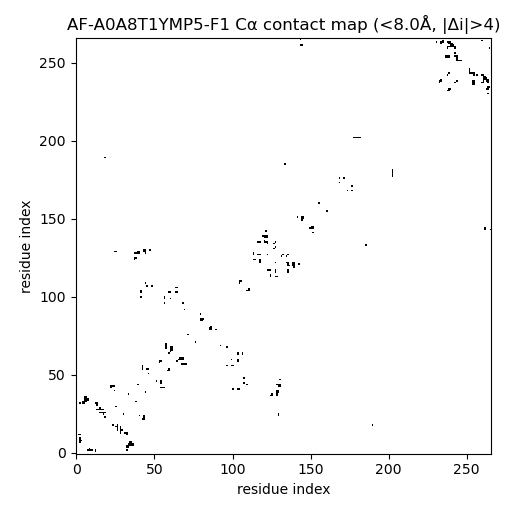A . ILE A 1 91 ? -18.631 -1.284 26.993 1.00 94.31 91 ILE A CA 1
ATOM 699 C C . ILE A 1 91 ? -17.807 -2.482 26.506 1.00 94.31 91 ILE A C 1
ATOM 701 O O . ILE A 1 91 ? -16.819 -2.284 25.799 1.00 94.31 91 ILE A O 1
ATOM 705 N N . GLU A 1 92 ? -18.243 -3.706 26.811 1.00 94.00 92 GLU A N 1
ATOM 706 C CA . GLU A 1 92 ? -17.594 -4.948 26.369 1.00 94.00 92 GLU A CA 1
ATOM 707 C C . GLU A 1 92 ? -17.548 -5.058 24.839 1.00 94.00 92 GLU A C 1
ATOM 709 O O . GLU A 1 92 ? -16.540 -5.487 24.274 1.00 94.00 92 GLU A O 1
ATOM 714 N N . CYS A 1 93 ? -18.600 -4.616 24.140 1.00 92.12 93 CYS A N 1
ATOM 715 C CA . CYS A 1 93 ? -18.600 -4.557 22.677 1.00 92.12 93 CYS A CA 1
ATOM 716 C C . CYS A 1 93 ? -17.541 -3.575 22.148 1.00 92.12 93 CYS A C 1
ATOM 718 O O . CYS A 1 93 ? -16.814 -3.904 21.211 1.00 92.12 93 CYS A O 1
ATOM 720 N N . GLY A 1 94 ? -17.408 -2.395 22.763 1.00 93.12 94 GLY A N 1
ATOM 721 C CA . GLY A 1 94 ? -16.384 -1.414 22.387 1.00 93.12 94 GLY A CA 1
ATOM 722 C C . GLY A 1 94 ? -14.954 -1.900 22.653 1.00 93.12 94 GLY A C 1
ATOM 723 O O . GLY A 1 94 ? -14.057 -1.673 21.839 1.00 93.12 94 GLY A O 1
ATOM 724 N N . GLU A 1 95 ? -14.741 -2.605 23.764 1.00 94.88 95 GLU A N 1
ATOM 725 C CA . GLU A 1 95 ? -13.463 -3.253 24.075 1.00 94.88 95 GLU A CA 1
ATOM 726 C C . GLU A 1 95 ? -13.143 -4.366 23.070 1.00 94.88 95 GLU A C 1
ATOM 728 O O . GLU A 1 95 ? -12.039 -4.409 22.521 1.00 94.88 95 GLU A O 1
ATOM 733 N N . THR A 1 96 ? -14.128 -5.213 22.762 1.00 94.19 96 THR A N 1
ATOM 734 C CA . THR A 1 96 ? -13.997 -6.287 21.771 1.00 94.19 96 THR A CA 1
ATOM 735 C C . THR A 1 96 ? -13.650 -5.725 20.392 1.00 94.19 96 THR A C 1
ATOM 737 O O . THR A 1 96 ? -12.767 -6.258 19.726 1.00 94.19 96 THR A O 1
ATOM 740 N N . ASP A 1 97 ? -14.253 -4.611 19.973 1.00 93.69 97 ASP A N 1
ATOM 741 C CA . ASP A 1 97 ? -13.936 -3.941 18.703 1.00 93.69 97 ASP A CA 1
ATOM 742 C C . ASP A 1 97 ? -12.484 -3.443 18.634 1.00 93.69 97 ASP A C 1
ATOM 744 O O . ASP A 1 97 ? -11.802 -3.606 17.611 1.00 93.69 97 ASP A O 1
ATOM 748 N N . ALA A 1 98 ? -11.988 -2.859 19.729 1.00 94.62 98 ALA A N 1
ATOM 749 C CA . ALA A 1 98 ? -10.597 -2.428 19.832 1.00 94.62 98 ALA A CA 1
ATOM 750 C C . ALA A 1 98 ? -9.638 -3.629 19.798 1.00 94.62 98 ALA A C 1
ATOM 752 O O . ALA A 1 98 ? -8.617 -3.587 19.103 1.00 94.62 98 ALA A O 1
ATOM 753 N N . TRP A 1 99 ? -9.992 -4.711 20.497 1.00 95.38 99 TRP A N 1
ATOM 754 C CA . TRP A 1 99 ? -9.219 -5.947 20.518 1.00 95.38 99 TRP A CA 1
ATOM 755 C C . TRP A 1 99 ? -9.165 -6.610 19.140 1.00 95.38 99 TRP A C 1
ATOM 757 O O . TRP A 1 99 ? -8.078 -6.909 18.654 1.00 95.38 99 TRP A O 1
ATOM 767 N N . LEU A 1 100 ? -10.306 -6.763 18.462 1.00 95.25 100 LEU A N 1
ATOM 768 C CA . LEU A 1 100 ? -10.388 -7.335 17.114 1.00 95.25 100 LEU A CA 1
ATOM 769 C C . LEU A 1 100 ? -9.566 -6.529 16.105 1.00 95.25 100 LEU A C 1
ATOM 771 O O . LEU A 1 100 ? -8.858 -7.110 15.286 1.00 95.25 100 LEU A O 1
ATOM 775 N N . SER A 1 101 ? -9.605 -5.196 16.187 1.00 94.31 101 SER A N 1
ATOM 776 C CA . SER A 1 101 ? -8.792 -4.325 15.327 1.00 94.31 101 SER A CA 1
ATOM 777 C C . SER A 1 101 ? -7.290 -4.554 15.543 1.00 94.31 101 SER A C 1
ATOM 779 O O . SER A 1 101 ? -6.516 -4.607 14.584 1.00 94.31 101 SER A O 1
ATOM 781 N N . MET A 1 102 ? -6.866 -4.725 16.798 1.00 94.81 102 MET A N 1
ATOM 782 C CA . MET A 1 102 ? -5.477 -5.029 17.143 1.00 94.81 102 MET A CA 1
ATOM 783 C C . MET A 1 102 ? -5.072 -6.445 16.711 1.00 94.81 102 MET A C 1
ATOM 785 O O . MET A 1 102 ? -3.996 -6.634 16.146 1.00 94.81 102 MET A O 1
ATOM 789 N N . GLU A 1 103 ? -5.9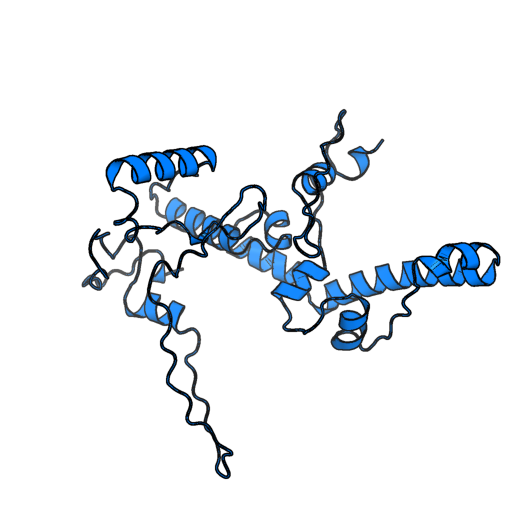28 -7.437 16.938 1.00 95.44 103 GLU A N 1
ATOM 790 C CA . GLU A 1 103 ? -5.689 -8.834 16.571 1.00 95.44 103 GLU A CA 1
ATOM 791 C C . GLU A 1 103 ? -5.577 -8.991 15.048 1.00 95.44 103 GLU A C 1
ATOM 793 O O . GLU A 1 103 ? -4.633 -9.620 14.570 1.00 95.44 103 GLU A O 1
ATOM 798 N N . LEU A 1 104 ? -6.438 -8.319 14.272 1.00 95.06 104 LEU A N 1
ATOM 799 C CA . LEU A 1 104 ? -6.338 -8.254 12.809 1.00 95.06 104 LEU A CA 1
ATOM 800 C C . LEU A 1 104 ? -5.015 -7.637 12.344 1.00 95.06 104 LEU A C 1
ATOM 802 O O . LEU A 1 104 ? -4.387 -8.151 11.418 1.00 95.06 104 LEU A O 1
ATOM 806 N N . MET A 1 105 ? -4.562 -6.558 12.988 1.00 96.12 105 MET A N 1
ATOM 807 C CA . MET A 1 105 ? -3.281 -5.924 12.665 1.00 96.12 105 MET A CA 1
ATOM 808 C C . MET A 1 105 ? -2.108 -6.905 12.801 1.00 96.12 105 MET A C 1
ATOM 810 O O . MET A 1 105 ? -1.214 -6.917 11.949 1.00 96.12 105 MET A O 1
ATOM 814 N N . PHE A 1 106 ? -2.104 -7.711 13.868 1.00 95.81 106 PHE A N 1
ATOM 815 C CA . PHE A 1 106 ? -1.083 -8.731 14.097 1.00 95.81 106 PHE A CA 1
ATOM 816 C C . PHE A 1 106 ? -1.225 -9.908 13.131 1.00 95.81 106 PHE A C 1
ATOM 818 O O . PHE A 1 106 ? -0.228 -10.304 12.529 1.00 95.81 106 PHE A O 1
ATOM 825 N N . HIS A 1 107 ? -2.446 -10.410 12.923 1.00 95.06 107 HIS A N 1
ATOM 826 C CA . HIS A 1 107 ? -2.729 -11.513 12.003 1.00 95.06 107 HIS A CA 1
ATOM 827 C C . HIS A 1 107 ? -2.260 -11.200 10.575 1.00 95.06 107 HIS A C 1
ATOM 829 O O . HIS A 1 107 ? -1.594 -12.011 9.938 1.00 95.06 107 HIS A O 1
ATOM 835 N N . LEU A 1 108 ? -2.519 -9.979 10.097 1.00 94.38 108 LEU A N 1
ATOM 836 C CA . LEU A 1 108 ? -2.084 -9.513 8.777 1.00 94.38 108 LEU A CA 1
ATOM 837 C C . LEU A 1 108 ? -0.630 -9.019 8.747 1.00 94.38 108 LEU A C 1
ATOM 839 O O . LEU A 1 108 ? -0.148 -8.601 7.695 1.00 94.38 108 LEU A O 1
ATOM 843 N N . SER A 1 109 ? 0.074 -9.033 9.886 1.00 96.31 109 SER A N 1
ATOM 844 C CA . SER A 1 109 ? 1.449 -8.536 10.018 1.00 96.31 109 SER A CA 1
ATOM 845 C C . SER A 1 109 ? 1.649 -7.145 9.396 1.00 96.31 109 SER A C 1
ATOM 847 O O . SER A 1 109 ? 2.677 -6.865 8.772 1.00 96.31 109 SER A O 1
ATOM 849 N N . VAL A 1 110 ? 0.672 -6.247 9.589 1.00 95.44 110 VAL A N 1
ATOM 850 C CA . VAL A 1 110 ? 0.637 -4.935 8.917 1.00 95.44 110 VAL A CA 1
ATOM 851 C C . VAL A 1 110 ? 1.880 -4.112 9.246 1.00 95.44 110 VAL A C 1
ATOM 853 O O . VAL A 1 110 ? 2.513 -3.547 8.354 1.00 95.44 110 VAL A O 1
ATOM 856 N N . LEU A 1 111 ? 2.266 -4.046 10.524 1.00 95.62 111 LEU A N 1
ATOM 857 C CA . LEU A 1 111 ? 3.409 -3.234 10.949 1.00 95.62 111 LEU A CA 1
ATOM 858 C C . LEU A 1 111 ? 4.750 -3.781 10.426 1.00 95.62 111 LEU A C 1
ATOM 860 O O . LEU A 1 111 ? 5.470 -2.996 9.806 1.00 95.62 111 LEU A O 1
ATOM 864 N N . PRO A 1 112 ? 5.093 -5.079 10.589 1.00 96.62 112 PRO A N 1
ATOM 865 C CA . PRO A 1 112 ? 6.305 -5.633 9.984 1.00 96.62 112 PRO A CA 1
ATOM 866 C C . PRO A 1 112 ? 6.363 -5.423 8.470 1.00 96.62 112 PRO A C 1
ATOM 868 O O . PRO A 1 112 ? 7.377 -4.956 7.953 1.00 96.62 112 PRO A O 1
ATOM 871 N N . LEU A 1 113 ? 5.267 -5.703 7.761 1.00 96.06 113 LEU A N 1
ATOM 872 C CA . LEU A 1 113 ? 5.223 -5.600 6.307 1.00 96.06 113 LEU A CA 1
ATOM 873 C C . LEU A 1 113 ? 5.417 -4.156 5.835 1.00 96.06 113 LEU A C 1
ATOM 875 O O . LEU A 1 113 ? 6.261 -3.878 4.984 1.00 96.06 113 LEU A O 1
ATOM 879 N N . THR A 1 114 ? 4.674 -3.214 6.415 1.00 95.81 114 THR A N 1
ATOM 880 C CA . THR A 1 114 ? 4.773 -1.797 6.036 1.00 95.81 114 THR A CA 1
ATOM 881 C C . THR A 1 114 ? 6.113 -1.181 6.426 1.00 95.81 114 THR A C 1
ATOM 883 O O . THR A 1 114 ? 6.597 -0.297 5.715 1.00 95.81 114 THR A O 1
ATOM 886 N N . LEU A 1 115 ? 6.754 -1.662 7.495 1.00 96.81 115 LEU A N 1
ATOM 887 C CA . LEU A 1 115 ? 8.120 -1.280 7.842 1.00 96.81 115 LEU A CA 1
ATOM 888 C C . LEU A 1 115 ? 9.113 -1.737 6.765 1.00 96.81 115 LEU A C 1
ATOM 890 O O . LEU A 1 115 ? 9.904 -0.921 6.298 1.00 96.81 115 LEU A O 1
ATOM 894 N N . GLN A 1 116 ? 9.039 -2.997 6.323 1.00 97.19 116 GLN A N 1
ATOM 895 C CA . GLN A 1 116 ? 9.919 -3.509 5.263 1.00 97.19 116 GLN A CA 1
ATOM 896 C C . GLN A 1 116 ? 9.712 -2.763 3.945 1.00 97.19 116 GLN A C 1
ATOM 898 O O . GLN A 1 116 ? 10.682 -2.313 3.340 1.00 97.19 116 GLN A O 1
ATOM 903 N N . LEU A 1 117 ? 8.456 -2.537 3.548 1.00 95.62 117 LEU A N 1
ATOM 904 C CA . LEU A 1 117 ? 8.141 -1.737 2.364 1.00 95.62 117 LEU A CA 1
ATOM 905 C C . LEU A 1 117 ? 8.755 -0.340 2.458 1.00 95.62 117 LEU A C 1
ATOM 907 O O . LEU A 1 117 ? 9.376 0.115 1.506 1.00 95.62 117 LEU A O 1
ATOM 911 N N . THR A 1 118 ? 8.628 0.311 3.616 1.00 96.81 118 THR A N 1
ATOM 912 C CA . THR A 1 118 ? 9.184 1.651 3.844 1.00 96.81 118 THR A CA 1
ATOM 913 C C . THR A 1 118 ? 10.710 1.657 3.782 1.00 96.81 118 THR A C 1
ATOM 915 O O . THR A 1 118 ? 11.283 2.576 3.201 1.00 96.81 118 THR A O 1
ATOM 918 N N . ASN A 1 119 ? 11.371 0.639 4.340 1.00 97.06 119 ASN A N 1
ATOM 919 C CA . ASN A 1 119 ? 12.828 0.507 4.284 1.00 97.06 119 ASN A CA 1
ATOM 920 C C . ASN A 1 119 ? 13.326 0.301 2.848 1.00 97.06 119 ASN A C 1
ATOM 922 O O . ASN A 1 119 ? 14.348 0.873 2.482 1.00 97.06 119 ASN A O 1
ATOM 926 N N . ILE A 1 120 ? 12.590 -0.464 2.033 1.00 95.75 120 ILE A N 1
ATOM 927 C CA . ILE A 1 120 ? 12.915 -0.681 0.617 1.00 95.75 120 ILE A CA 1
ATOM 928 C C . ILE A 1 120 ? 12.742 0.617 -0.177 1.00 95.75 120 ILE A C 1
ATOM 930 O O . ILE A 1 120 ? 13.650 1.012 -0.902 1.00 95.75 120 ILE A O 1
ATOM 934 N N . SER A 1 121 ? 11.606 1.310 -0.037 1.00 95.50 121 SER A N 1
ATOM 935 C CA . SER A 1 121 ? 11.355 2.533 -0.809 1.00 95.50 121 SER A CA 1
ATOM 936 C C . SER A 1 121 ? 12.087 3.769 -0.291 1.00 95.50 121 SER A C 1
ATOM 938 O O . SER A 1 121 ? 12.266 4.722 -1.043 1.00 95.50 121 SER A O 1
ATOM 940 N N . GLY A 1 122 ? 12.483 3.805 0.982 1.00 95.56 122 GLY A N 1
ATOM 941 C CA . GLY A 1 122 ? 13.142 4.959 1.597 1.00 95.56 122 GLY A CA 1
ATOM 942 C C . GLY A 1 122 ? 12.233 6.186 1.768 1.00 95.56 122 GLY A C 1
ATOM 943 O O . GLY A 1 122 ? 12.717 7.320 1.767 1.00 95.56 122 GLY A O 1
ATOM 944 N N . ASN A 1 123 ? 10.916 5.986 1.881 1.00 95.38 123 ASN A N 1
ATOM 945 C CA . ASN A 1 123 ? 9.923 7.035 2.147 1.00 95.38 123 ASN A CA 1
ATOM 946 C C . ASN A 1 123 ? 9.564 7.112 3.648 1.00 95.38 123 ASN A C 1
ATOM 948 O O . ASN A 1 123 ? 10.134 6.426 4.491 1.00 95.38 123 ASN A O 1
ATOM 952 N N . LEU A 1 124 ? 8.603 7.967 4.013 1.00 94.12 124 LEU A N 1
ATOM 953 C CA . LEU A 1 124 ? 8.106 8.050 5.392 1.00 94.12 124 LEU A CA 1
ATOM 954 C C . LEU A 1 124 ? 7.120 6.912 5.695 1.00 94.12 124 LEU A C 1
ATOM 956 O O . LEU A 1 124 ? 6.127 6.760 4.984 1.00 94.12 124 LEU A O 1
ATOM 960 N N . TRP A 1 125 ? 7.301 6.198 6.813 1.00 94.94 125 TRP A N 1
ATOM 961 C CA . TRP A 1 125 ? 6.428 5.070 7.189 1.00 94.94 125 TRP A CA 1
ATOM 962 C C . TRP A 1 125 ? 4.951 5.469 7.314 1.00 94.94 125 TRP A C 1
ATOM 964 O O . TRP A 1 125 ? 4.062 4.768 6.834 1.00 94.94 125 TRP A O 1
ATOM 974 N N . GLY A 1 126 ? 4.677 6.663 7.851 1.00 92.25 126 GLY A N 1
ATOM 975 C CA . GLY A 1 126 ? 3.313 7.193 7.938 1.00 92.25 126 GLY A CA 1
ATOM 976 C C . GLY A 1 126 ? 2.631 7.397 6.580 1.00 92.25 126 GLY A C 1
ATOM 977 O O . GLY A 1 126 ? 1.410 7.452 6.531 1.00 92.25 126 GLY A O 1
ATOM 978 N N . LYS A 1 127 ? 3.392 7.497 5.481 1.00 90.44 127 LYS A N 1
ATOM 979 C CA . LYS A 1 127 ? 2.860 7.524 4.109 1.00 90.44 127 LYS A CA 1
ATOM 980 C C . LYS A 1 127 ? 2.634 6.132 3.541 1.00 90.44 127 LYS A C 1
ATOM 982 O O . LYS A 1 127 ? 1.650 5.922 2.843 1.00 90.44 127 LYS A O 1
ATOM 987 N N . THR A 1 128 ? 3.487 5.174 3.886 1.00 92.94 128 THR A N 1
ATOM 988 C CA . THR A 1 128 ? 3.270 3.766 3.533 1.00 92.94 128 THR A CA 1
ATOM 989 C C . THR A 1 128 ? 1.981 3.226 4.151 1.00 92.94 128 THR A C 1
ATOM 991 O O . THR A 1 128 ? 1.208 2.593 3.442 1.00 92.94 128 THR A O 1
ATOM 994 N N . LEU A 1 129 ? 1.699 3.558 5.416 1.00 92.12 129 LEU A N 1
ATOM 995 C CA . LEU A 1 129 ? 0.454 3.186 6.109 1.00 92.12 129 LEU A CA 1
ATOM 996 C C . LEU A 1 129 ? -0.811 3.844 5.521 1.00 92.12 129 LEU A C 1
ATOM 998 O O . LEU A 1 129 ? -1.916 3.416 5.826 1.00 92.12 129 LEU A O 1
ATOM 1002 N N . GLN A 1 130 ? -0.663 4.868 4.673 1.00 88.50 130 GLN A N 1
ATOM 1003 C CA . GLN A 1 130 ? -1.768 5.507 3.944 1.00 88.50 130 GLN A CA 1
ATOM 1004 C C . GLN A 1 130 ? -2.046 4.848 2.582 1.00 88.50 130 GLN A C 1
ATOM 1006 O O . GLN A 1 130 ? -2.807 5.401 1.798 1.00 88.50 130 GLN A O 1
ATOM 1011 N N . GLY A 1 131 ? -1.403 3.722 2.249 1.00 82.19 131 GLY A N 1
ATOM 1012 C CA . GLY A 1 131 ? -1.634 3.019 0.978 1.00 82.19 131 GLY A CA 1
ATOM 1013 C C . GLY A 1 131 ? -1.050 3.715 -0.262 1.00 82.19 131 GLY A C 1
ATOM 1014 O O . GLY A 1 131 ? -1.372 3.353 -1.393 1.00 82.19 131 GLY A O 1
ATOM 1015 N N . ALA A 1 132 ? -0.164 4.705 -0.091 1.00 80.75 132 ALA A N 1
ATOM 1016 C CA . ALA A 1 132 ? 0.381 5.507 -1.190 1.00 80.75 132 ALA A CA 1
ATOM 1017 C C . ALA A 1 132 ? 1.448 4.752 -2.021 1.00 80.75 132 ALA A C 1
ATOM 1019 O O . ALA A 1 132 ? 2.645 5.035 -1.924 1.00 80.75 132 ALA A O 1
ATOM 1020 N N . ARG A 1 133 ? 1.031 3.786 -2.856 1.00 88.06 133 ARG A N 1
ATOM 1021 C CA . ARG A 1 133 ? 1.934 2.939 -3.669 1.00 88.06 133 ARG A CA 1
ATOM 1022 C C . ARG A 1 133 ? 2.826 3.737 -4.621 1.00 88.06 133 ARG A C 1
ATOM 1024 O O . ARG A 1 133 ? 4.028 3.487 -4.663 1.00 88.06 133 ARG A O 1
ATOM 1031 N N . SER A 1 134 ? 2.264 4.700 -5.352 1.00 88.88 134 SER A N 1
ATOM 1032 C CA . SER A 1 134 ? 3.020 5.546 -6.289 1.00 88.88 134 SER A CA 1
ATOM 1033 C C . SER A 1 134 ? 4.124 6.328 -5.579 1.00 88.88 134 SER A C 1
ATOM 1035 O O . SER A 1 134 ? 5.250 6.374 -6.060 1.00 88.88 134 SER A O 1
ATOM 1037 N N . GLN A 1 135 ? 3.839 6.850 -4.383 1.00 90.00 135 GLN A N 1
ATOM 1038 C CA . GLN A 1 135 ? 4.818 7.571 -3.576 1.00 90.00 135 GLN A CA 1
ATOM 1039 C C . GLN A 1 135 ? 5.975 6.667 -3.124 1.00 90.00 135 GLN A C 1
ATOM 1041 O O . GLN A 1 135 ? 7.109 7.130 -3.027 1.00 90.00 135 GLN A O 1
ATOM 1046 N N . ARG A 1 136 ? 5.724 5.377 -2.859 1.00 94.19 136 ARG A N 1
ATOM 1047 C CA . ARG A 1 136 ? 6.801 4.419 -2.549 1.00 94.19 136 ARG A CA 1
ATOM 1048 C C . ARG A 1 136 ? 7.728 4.228 -3.748 1.00 94.19 136 ARG A C 1
ATOM 1050 O O . ARG A 1 136 ? 8.940 4.322 -3.592 1.00 94.19 136 ARG A O 1
ATOM 1057 N N . ILE A 1 137 ? 7.156 4.026 -4.935 1.00 93.81 137 ILE A N 1
ATOM 1058 C CA . ILE A 1 137 ? 7.920 3.868 -6.183 1.00 93.81 137 ILE A CA 1
ATOM 1059 C C . ILE A 1 137 ? 8.703 5.150 -6.502 1.00 93.81 137 ILE A C 1
ATOM 1061 O O . ILE A 1 137 ? 9.879 5.076 -6.838 1.00 93.81 137 ILE A O 1
ATOM 1065 N N . GLU A 1 138 ? 8.086 6.324 -6.333 1.00 94.06 138 GLU A N 1
ATOM 1066 C CA . GLU A 1 138 ? 8.736 7.627 -6.518 1.00 94.06 138 GLU A CA 1
ATOM 1067 C C . GLU A 1 138 ? 9.994 7.742 -5.651 1.00 94.06 138 GLU A C 1
ATOM 1069 O O . GLU A 1 138 ? 11.080 7.944 -6.183 1.00 94.06 138 GLU A O 1
ATOM 1074 N N . TYR A 1 139 ? 9.875 7.562 -4.330 1.00 95.38 139 TYR A N 1
ATOM 1075 C CA . TYR A 1 139 ? 11.023 7.660 -3.420 1.00 95.38 139 TYR A CA 1
ATOM 1076 C C . TYR A 1 139 ? 12.108 6.638 -3.739 1.00 95.38 139 TYR A C 1
ATOM 1078 O O . TYR A 1 139 ? 13.290 6.983 -3.706 1.00 95.38 139 TYR A O 1
ATOM 1086 N N . TYR A 1 140 ? 11.710 5.418 -4.100 1.00 95.62 140 TYR A N 1
ATOM 1087 C CA . TYR A 1 140 ? 12.652 4.379 -4.478 1.00 95.62 140 TYR A CA 1
ATOM 1088 C C . TYR A 1 140 ? 13.503 4.818 -5.677 1.00 95.62 140 TYR A C 1
ATOM 1090 O O . TYR A 1 140 ? 14.730 4.840 -5.593 1.00 95.62 140 TYR A O 1
ATOM 1098 N N . LEU A 1 141 ? 12.857 5.300 -6.745 1.00 95.31 141 LEU A N 1
ATOM 1099 C CA . LEU A 1 141 ? 13.547 5.819 -7.926 1.00 95.31 141 LEU A CA 1
ATOM 1100 C C . LEU A 1 141 ? 14.379 7.068 -7.611 1.00 95.31 141 LEU A C 1
ATOM 1102 O O . LEU A 1 141 ? 15.513 7.168 -8.082 1.00 95.31 141 LEU A O 1
ATOM 1106 N N . LEU A 1 142 ? 13.865 8.002 -6.803 1.00 95.12 142 LEU A N 1
ATOM 1107 C CA . LEU A 1 142 ? 14.602 9.206 -6.406 1.00 95.12 142 LEU A CA 1
ATOM 1108 C C . LEU A 1 142 ? 15.924 8.835 -5.719 1.00 95.12 142 LEU A C 1
ATOM 1110 O O . LEU A 1 142 ? 16.970 9.357 -6.105 1.00 95.12 142 LEU A O 1
ATOM 1114 N N . HIS A 1 143 ? 15.907 7.898 -4.765 1.00 95.88 143 HIS A N 1
ATOM 1115 C CA . HIS A 1 143 ? 17.121 7.422 -4.089 1.00 95.88 143 HIS A CA 1
ATOM 1116 C C . HIS A 1 143 ? 18.087 6.743 -5.059 1.00 95.88 143 HIS A C 1
ATOM 1118 O O . HIS A 1 143 ? 19.285 7.057 -5.062 1.00 95.88 143 HIS A O 1
ATOM 1124 N N . THR A 1 144 ? 17.587 5.862 -5.930 1.00 95.12 144 THR A N 1
ATOM 1125 C CA . THR A 1 144 ? 18.433 5.160 -6.902 1.00 95.12 144 THR A CA 1
ATOM 1126 C C . THR A 1 144 ? 19.103 6.131 -7.875 1.00 95.12 144 THR A C 1
ATOM 1128 O O . THR A 1 144 ? 20.318 6.071 -8.068 1.00 95.12 144 THR A O 1
ATOM 1131 N N . PHE A 1 145 ? 18.355 7.052 -8.481 1.00 96.06 145 PHE A N 1
ATOM 1132 C CA . PHE A 1 145 ? 18.911 8.001 -9.447 1.00 96.06 145 PHE A CA 1
ATOM 1133 C C . PHE A 1 145 ? 19.822 9.041 -8.780 1.00 96.06 145 PHE A C 1
ATOM 1135 O O . PHE A 1 145 ? 20.874 9.371 -9.336 1.00 96.06 145 PHE A O 1
ATOM 1142 N N . HIS A 1 146 ? 19.496 9.479 -7.559 1.00 96.19 146 HIS A N 1
ATOM 1143 C CA . HIS A 1 146 ? 20.354 10.371 -6.778 1.00 96.19 146 HIS A CA 1
ATOM 1144 C C . HIS A 1 146 ? 21.710 9.730 -6.448 1.00 96.19 146 HIS A C 1
ATOM 1146 O O . HIS A 1 146 ? 22.756 10.362 -6.620 1.00 96.19 146 HIS A O 1
ATOM 1152 N N . SER A 1 147 ? 21.724 8.458 -6.026 1.00 95.75 147 SER A N 1
ATOM 1153 C CA . SER A 1 147 ? 22.979 7.740 -5.737 1.00 95.75 147 SER A CA 1
ATOM 1154 C C . SER A 1 147 ? 23.880 7.624 -6.975 1.00 95.75 147 SER A C 1
ATOM 1156 O O . SER A 1 147 ? 25.101 7.716 -6.859 1.00 95.75 147 SER A O 1
ATOM 1158 N N . LYS A 1 148 ? 23.277 7.537 -8.169 1.00 95.12 148 LYS A N 1
ATOM 1159 C CA . LYS A 1 148 ? 23.962 7.525 -9.472 1.00 95.12 148 LYS A CA 1
ATOM 1160 C C . LYS A 1 148 ? 24.256 8.918 -10.048 1.00 95.12 148 LYS A C 1
ATOM 1162 O O . LYS A 1 148 ? 24.690 9.003 -11.192 1.00 95.12 148 LYS A O 1
ATOM 1167 N N . LYS A 1 149 ? 24.051 9.994 -9.277 1.00 96.50 149 LYS A N 1
ATOM 1168 C CA . LYS A 1 149 ? 24.346 11.394 -9.653 1.00 96.50 149 LYS A CA 1
ATOM 1169 C C . LYS A 1 149 ? 23.544 11.929 -10.848 1.00 96.50 149 LYS A C 1
ATOM 1171 O O . LYS A 1 149 ? 24.007 12.825 -11.548 1.00 96.50 149 LYS A O 1
ATOM 1176 N N . TYR A 1 150 ? 22.329 11.425 -11.058 1.00 95.88 150 TYR A N 1
ATOM 1177 C CA . TYR A 1 150 ? 21.398 12.008 -12.027 1.00 95.88 150 TYR A CA 1
ATOM 1178 C C . TYR A 1 150 ? 20.694 13.240 -11.449 1.00 95.88 150 TYR A C 1
ATOM 1180 O O . TYR A 1 150 ? 20.418 13.310 -10.250 1.00 95.88 150 TYR A O 1
ATOM 1188 N N . ILE A 1 151 ? 20.352 14.187 -12.326 1.00 95.44 151 ILE A N 1
ATOM 1189 C CA . ILE A 1 151 ? 19.425 15.275 -12.002 1.00 95.44 151 ILE A CA 1
ATOM 1190 C C . ILE A 1 151 ? 18.004 14.705 -12.010 1.00 95.44 151 ILE A C 1
ATOM 1192 O O . ILE A 1 151 ? 17.617 13.991 -12.936 1.00 95.44 151 ILE A O 1
ATOM 1196 N N . LEU A 1 152 ? 17.238 15.009 -10.964 1.00 93.31 152 LEU A N 1
ATOM 1197 C CA . LEU A 1 152 ? 15.886 14.494 -10.768 1.00 93.31 152 LEU A CA 1
ATOM 1198 C C . LEU A 1 152 ? 14.841 15.509 -11.254 1.00 93.31 152 LEU A C 1
ATOM 1200 O O . LEU A 1 152 ? 15.093 16.712 -11.186 1.00 93.31 152 LEU A O 1
ATOM 1204 N N . PRO A 1 153 ? 13.664 15.055 -11.715 1.00 91.25 153 PRO A N 1
ATOM 1205 C CA . PRO A 1 153 ? 12.571 15.954 -12.064 1.00 91.25 153 PRO A CA 1
ATOM 1206 C C . PRO A 1 153 ? 12.056 16.740 -10.854 1.00 91.25 153 PRO A C 1
ATOM 1208 O O . PRO A 1 153 ? 11.858 16.183 -9.773 1.00 91.25 153 PRO A O 1
ATOM 1211 N N . ASP A 1 154 ? 11.757 18.021 -11.065 1.00 89.56 154 ASP A N 1
ATOM 1212 C CA . ASP A 1 154 ? 11.125 18.852 -10.044 1.00 89.56 154 ASP A CA 1
ATOM 1213 C C . ASP A 1 154 ? 9.693 18.400 -9.756 1.00 89.56 154 ASP A C 1
ATOM 1215 O O . ASP A 1 154 ? 8.922 18.030 -10.649 1.00 89.56 154 ASP A O 1
ATOM 1219 N N . LYS A 1 155 ? 9.287 18.525 -8.492 1.00 85.94 155 LYS A N 1
ATOM 1220 C CA . LYS A 1 155 ? 7.915 18.235 -8.085 1.00 85.94 155 LYS A CA 1
ATOM 1221 C C . LYS A 1 155 ? 6.954 19.262 -8.682 1.00 85.94 155 LYS A C 1
ATOM 1223 O O . LYS A 1 155 ? 6.860 20.402 -8.226 1.00 85.94 155 LYS A O 1
ATOM 1228 N N . ILE A 1 156 ? 6.188 18.845 -9.685 1.00 81.69 156 ILE A N 1
ATOM 1229 C CA . ILE A 1 156 ? 5.229 19.725 -10.356 1.00 81.69 156 ILE A CA 1
ATOM 1230 C C . ILE A 1 156 ? 4.012 19.947 -9.444 1.00 81.69 156 ILE A C 1
ATOM 1232 O O . ILE A 1 156 ? 3.226 19.032 -9.194 1.00 81.69 156 ILE A O 1
ATOM 1236 N N . SER A 1 157 ? 3.837 21.183 -8.967 1.00 73.19 157 SER A N 1
ATOM 1237 C CA . SER A 1 157 ? 2.652 21.599 -8.202 1.00 73.19 157 SER A CA 1
ATOM 1238 C C . SER A 1 157 ? 1.366 21.439 -9.022 1.00 73.19 157 SER A C 1
ATOM 1240 O O . SER A 1 157 ? 1.367 21.686 -10.230 1.00 73.19 157 SER A O 1
ATOM 1242 N N . GLN A 1 158 ? 0.250 21.102 -8.364 1.00 64.00 158 GLN A N 1
ATOM 1243 C CA . GLN A 1 158 ? -1.081 21.015 -8.989 1.00 64.00 158 GLN A CA 1
ATOM 1244 C C . GLN A 1 158 ? -1.426 22.279 -9.790 1.00 64.00 158 GLN A C 1
ATOM 1246 O O . GLN A 1 158 ? -1.864 22.182 -10.932 1.00 64.00 158 GLN A O 1
ATOM 1251 N N . ARG A 1 159 ? -1.091 23.464 -9.264 1.00 59.09 159 ARG A N 1
ATOM 1252 C CA . ARG A 1 159 ? -1.283 24.747 -9.958 1.00 59.09 159 ARG A CA 1
ATOM 1253 C C . ARG A 1 159 ? -0.486 24.835 -11.265 1.00 59.09 159 ARG A C 1
ATOM 1255 O O . ARG A 1 159 ? -0.961 25.377 -12.255 1.00 59.09 159 ARG A O 1
ATOM 1262 N N . MET A 1 160 ? 0.725 24.282 -11.285 1.00 61.03 160 MET A N 1
ATOM 1263 C CA . MET A 1 160 ? 1.582 24.263 -12.474 1.00 61.03 160 MET A CA 1
ATOM 1264 C C . MET A 1 160 ? 1.103 23.223 -13.499 1.00 61.03 160 MET A C 1
ATOM 1266 O O . MET A 1 160 ? 1.190 23.477 -14.701 1.00 61.03 160 MET A O 1
ATOM 1270 N N . LYS A 1 161 ? 0.543 22.089 -13.046 1.00 63.09 161 LYS A N 1
ATOM 1271 C CA . LYS A 1 161 ? -0.129 21.104 -13.915 1.00 63.09 161 LYS A CA 1
ATOM 1272 C C . LYS A 1 161 ? -1.372 21.705 -14.579 1.00 63.09 161 LYS A C 1
ATOM 1274 O O . LYS A 1 161 ? -1.530 21.584 -15.792 1.00 63.09 161 LYS A O 1
ATOM 1279 N N . GLU A 1 162 ? -2.199 22.430 -13.825 1.00 59.56 162 GLU A N 1
ATOM 1280 C CA . GLU A 1 162 ? -3.380 23.128 -14.352 1.00 59.56 162 GLU A CA 1
ATOM 1281 C C . GLU A 1 162 ? -3.000 24.184 -15.397 1.00 59.56 162 GLU A C 1
ATOM 1283 O O . GLU A 1 162 ? -3.569 24.193 -16.491 1.00 59.56 162 GLU A O 1
ATOM 1288 N N . ILE A 1 163 ? -1.983 25.007 -15.118 1.00 62.09 163 ILE A N 1
ATOM 1289 C CA . ILE A 1 163 ? -1.488 26.028 -16.054 1.00 62.09 163 ILE A CA 1
ATOM 1290 C C . ILE A 1 163 ? -0.932 25.381 -17.330 1.00 62.09 163 ILE A C 1
ATOM 1292 O O . ILE A 1 163 ? -1.285 25.813 -18.427 1.00 62.09 163 ILE A O 1
ATOM 1296 N N . LYS A 1 164 ? -0.123 24.314 -17.221 1.00 60.00 164 LYS A N 1
ATOM 1297 C CA . LYS A 1 164 ? 0.391 23.580 -18.393 1.00 60.00 164 LYS A CA 1
ATOM 1298 C C . LYS A 1 164 ? -0.741 22.956 -19.216 1.00 60.00 164 LYS A C 1
ATOM 1300 O O . LYS A 1 164 ? -0.748 23.110 -20.433 1.00 60.00 164 LYS A O 1
ATOM 1305 N N . SER A 1 165 ? -1.728 22.334 -18.568 1.00 58.44 165 SER A N 1
ATOM 1306 C CA . SER A 1 165 ? -2.884 21.728 -19.249 1.00 58.44 165 SER A CA 1
ATOM 1307 C C . SER A 1 165 ? -3.798 22.755 -19.935 1.00 58.44 165 SER A C 1
ATOM 1309 O O . SER A 1 165 ? -4.399 22.461 -20.967 1.00 58.44 165 SER A O 1
ATOM 1311 N N . SER A 1 166 ? -3.891 23.970 -19.383 1.00 56.59 166 SER A N 1
ATOM 1312 C CA . SER A 1 166 ? -4.689 25.071 -19.943 1.00 56.59 166 SER A CA 1
ATOM 1313 C C . SER A 1 166 ? -3.977 25.740 -21.121 1.00 56.59 166 SER A C 1
ATOM 1315 O O . SER A 1 166 ? -4.604 26.043 -22.131 1.00 56.59 166 SER A O 1
ATOM 1317 N N . LYS A 1 167 ? -2.649 25.901 -21.033 1.00 55.28 167 LYS A N 1
ATOM 1318 C CA . LYS A 1 167 ? -1.821 26.461 -22.110 1.00 55.28 167 LYS A CA 1
ATOM 1319 C C . LYS A 1 167 ? -1.729 25.518 -23.317 1.00 55.28 167 LYS A C 1
ATOM 1321 O O . LYS A 1 167 ? -1.743 25.990 -24.444 1.00 55.28 167 LYS A O 1
ATOM 1326 N N . ARG A 1 168 ? -1.712 24.195 -23.095 1.00 50.12 168 ARG A N 1
ATOM 1327 C CA . ARG A 1 168 ? -1.711 23.178 -24.168 1.00 50.12 168 ARG A CA 1
ATOM 1328 C C . ARG A 1 168 ? -3.061 23.114 -24.912 1.00 50.12 168 ARG A C 1
ATOM 1330 O O . ARG A 1 168 ? -3.067 23.040 -26.134 1.00 50.12 168 ARG A O 1
ATOM 1337 N N . ARG A 1 169 ? -4.188 23.282 -24.198 1.00 54.16 169 ARG A N 1
ATOM 1338 C CA . ARG A 1 169 ? -5.544 23.399 -24.788 1.00 54.16 169 ARG A CA 1
ATOM 1339 C C . ARG A 1 169 ? -5.742 24.632 -25.677 1.00 54.16 169 ARG A C 1
ATOM 1341 O O . ARG A 1 169 ? -6.536 24.573 -26.605 1.00 54.16 169 ARG A O 1
ATOM 1348 N N . MET A 1 170 ? -5.036 25.731 -25.408 1.00 48.62 170 MET A N 1
ATOM 1349 C CA . MET A 1 170 ? -5.082 26.926 -26.263 1.00 48.62 170 MET A CA 1
ATOM 1350 C C . MET A 1 170 ? -4.276 26.784 -27.561 1.00 48.62 170 MET A C 1
ATOM 1352 O O . MET A 1 170 ? -4.551 27.517 -28.502 1.00 48.62 170 MET A O 1
ATOM 1356 N N . ILE A 1 171 ? -3.287 25.884 -27.615 1.00 48.81 171 ILE A N 1
ATOM 1357 C CA . ILE A 1 171 ? -2.367 25.774 -28.759 1.00 48.81 171 ILE A CA 1
ATOM 1358 C C . ILE A 1 171 ? -2.845 24.733 -29.786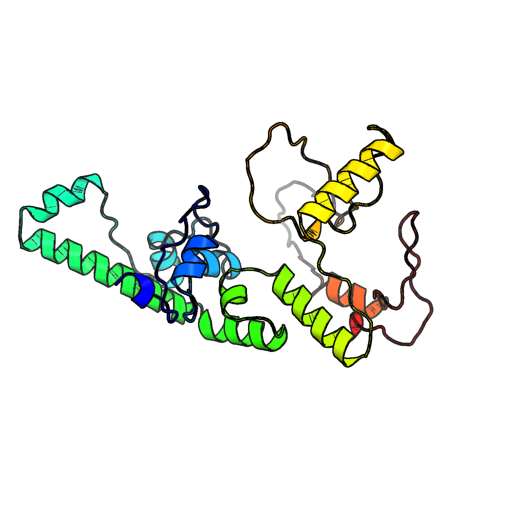 1.00 48.81 171 ILE A C 1
ATOM 1360 O O . ILE A 1 171 ? -2.672 24.967 -30.974 1.00 48.81 171 ILE A O 1
ATOM 1364 N N . TYR A 1 172 ? -3.479 23.633 -29.358 1.00 45.41 172 TYR A N 1
ATOM 1365 C CA . TYR A 1 172 ? -3.833 22.510 -30.250 1.00 45.41 172 TYR A CA 1
ATOM 1366 C C . TYR A 1 172 ? -5.337 22.308 -30.514 1.00 45.41 172 TYR A C 1
ATOM 1368 O O . TYR A 1 172 ? -5.721 21.366 -31.194 1.00 45.41 172 TYR A O 1
ATOM 1376 N N . GLY A 1 173 ? -6.211 23.199 -30.032 1.00 38.03 173 GLY A N 1
ATOM 1377 C CA . GLY A 1 173 ? -7.657 23.060 -30.240 1.00 38.03 173 GLY A CA 1
ATOM 1378 C C . GLY A 1 173 ? -8.263 21.809 -29.567 1.00 38.03 173 GLY A C 1
ATOM 1379 O O . GLY A 1 173 ? -7.552 20.948 -29.049 1.00 38.03 173 GLY A O 1
ATOM 1380 N N . PRO A 1 174 ? -9.599 21.712 -29.485 1.00 43.09 174 PRO A N 1
ATOM 1381 C CA . PRO A 1 174 ? -10.268 20.655 -28.724 1.00 43.09 174 PRO A CA 1
ATOM 1382 C C . PRO A 1 174 ? -10.230 19.267 -29.388 1.00 43.09 174 PRO A C 1
ATOM 1384 O O . PRO A 1 174 ? -10.528 18.292 -28.702 1.00 43.09 174 PRO A O 1
ATOM 1387 N N . GLU A 1 175 ? -9.865 19.162 -30.672 1.00 40.34 175 GLU A N 1
ATOM 1388 C CA . GLU A 1 175 ? -9.979 17.908 -31.441 1.00 40.34 175 GLU A CA 1
ATOM 1389 C C . GLU A 1 175 ? -8.664 17.120 -31.600 1.00 40.34 175 GLU A C 1
ATOM 1391 O O . GLU A 1 175 ? -8.722 15.902 -31.732 1.00 40.34 175 GLU A O 1
ATOM 1396 N N . ASP A 1 176 ? -7.489 17.743 -31.426 1.00 34.03 176 ASP A N 1
ATOM 1397 C CA . ASP A 1 176 ? -6.172 17.066 -31.472 1.00 34.03 176 ASP A CA 1
ATOM 1398 C C . ASP A 1 176 ? -5.601 16.745 -30.074 1.00 34.03 176 ASP A C 1
ATOM 1400 O O . ASP A 1 176 ? -4.396 16.666 -29.840 1.00 34.03 176 ASP A O 1
ATOM 1404 N N . CYS A 1 177 ? -6.472 16.531 -29.086 1.00 39.16 177 CYS A N 1
ATOM 1405 C CA . CYS A 1 177 ? -6.079 16.244 -27.701 1.00 39.16 177 CYS A CA 1
ATOM 1406 C C . CYS A 1 177 ? -5.679 14.772 -27.437 1.00 39.16 177 CYS A C 1
ATOM 1408 O O . CYS A 1 177 ? -5.785 14.316 -26.297 1.00 39.16 177 CYS A O 1
ATOM 1410 N N . ASN A 1 178 ? -5.237 14.025 -28.453 1.00 39.34 178 ASN A N 1
ATOM 1411 C CA . ASN A 1 178 ? -4.981 12.581 -28.346 1.00 39.34 178 ASN A CA 1
ATOM 1412 C C . ASN A 1 178 ? -3.514 12.177 -28.146 1.00 39.34 178 ASN A C 1
ATOM 1414 O O . ASN A 1 178 ? -3.230 10.981 -28.120 1.00 39.34 178 ASN A O 1
ATOM 1418 N N . VAL A 1 179 ? -2.587 13.116 -27.937 1.00 38.19 179 VAL A N 1
ATOM 1419 C CA . VAL A 1 179 ? -1.191 12.752 -27.658 1.00 38.19 179 VAL A CA 1
ATOM 1420 C C . VAL A 1 179 ? -0.661 13.469 -26.414 1.00 38.19 179 VAL A C 1
ATOM 1422 O O . VAL A 1 179 ? -0.768 14.684 -26.256 1.00 38.19 179 VAL A O 1
ATOM 1425 N N . GLU A 1 180 ? -0.086 12.651 -25.531 1.00 41.66 180 GLU A N 1
ATOM 1426 C CA . GLU A 1 180 ? 0.731 12.981 -24.359 1.00 41.66 180 GLU A CA 1
ATOM 1427 C C . GLU A 1 180 ? 0.035 13.362 -23.042 1.00 41.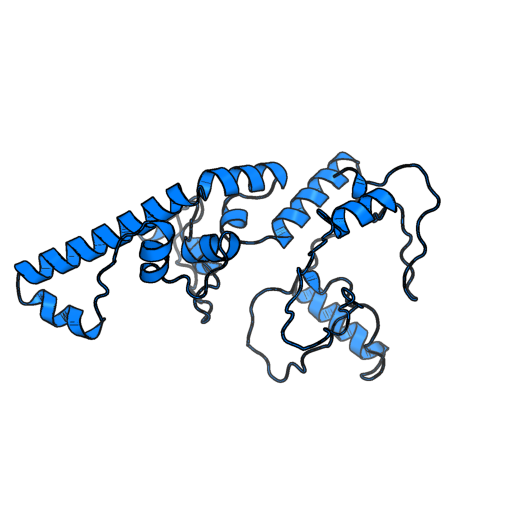66 180 GLU A C 1
ATOM 1429 O O . GLU A 1 180 ? 0.108 14.494 -22.550 1.00 41.66 180 GLU A O 1
ATOM 1434 N N . GLU A 1 181 ? -0.491 12.339 -22.364 1.00 36.59 181 GLU A N 1
ATOM 1435 C CA . GLU A 1 181 ? -0.659 12.327 -20.906 1.00 36.59 181 GLU A CA 1
ATOM 1436 C C . GLU A 1 181 ? 0.307 11.296 -20.275 1.00 36.59 181 GLU A C 1
ATOM 1438 O O . GLU A 1 181 ? -0.106 10.345 -19.627 1.00 36.59 181 GLU A O 1
ATOM 1443 N N . LEU A 1 182 ? 1.625 11.486 -20.432 1.00 37.91 182 LEU A N 1
ATOM 1444 C CA . LEU A 1 182 ? 2.670 10.690 -19.745 1.00 37.91 182 LEU A CA 1
ATOM 1445 C C . LEU A 1 182 ? 2.796 10.997 -18.233 1.00 37.91 182 LEU A C 1
ATOM 1447 O O . LEU A 1 182 ? 3.755 10.588 -17.591 1.00 37.91 182 LEU A O 1
ATOM 1451 N N . ASP A 1 183 ? 1.827 11.711 -17.656 1.00 37.06 183 ASP A N 1
ATOM 1452 C CA . ASP A 1 183 ? 1.807 12.111 -16.241 1.00 37.06 183 ASP A CA 1
ATOM 1453 C C . ASP A 1 183 ? 0.429 11.874 -15.577 1.00 37.06 183 ASP A C 1
ATOM 1455 O O . ASP A 1 183 ? 0.129 12.438 -14.515 1.00 37.06 183 ASP A O 1
ATOM 1459 N N . ALA A 1 184 ? -0.423 11.043 -16.200 1.00 36.78 184 ALA A N 1
ATOM 1460 C CA . ALA A 1 184 ? -1.741 10.659 -15.679 1.00 36.78 184 ALA A CA 1
ATOM 1461 C C . ALA A 1 184 ? -1.673 9.694 -14.478 1.00 36.78 184 ALA A C 1
ATOM 1463 O O . ALA A 1 184 ? -2.611 9.644 -13.681 1.00 36.78 184 ALA A O 1
ATOM 1464 N N . ASP A 1 185 ? -0.551 9.000 -14.270 1.00 32.25 185 ASP A N 1
ATOM 1465 C CA . ASP A 1 185 ? -0.433 7.957 -13.236 1.00 32.25 185 ASP A CA 1
ATOM 1466 C C . ASP A 1 185 ? -0.208 8.492 -11.807 1.00 32.25 185 ASP A C 1
ATOM 1468 O O . ASP A 1 185 ? -0.070 7.728 -10.852 1.00 32.25 185 ASP A O 1
ATOM 1472 N N . LEU A 1 186 ? -0.247 9.815 -11.616 1.00 35.41 186 LEU A N 1
ATOM 1473 C CA . LEU A 1 186 ? -0.277 10.443 -10.287 1.00 35.41 186 LEU A CA 1
ATOM 1474 C C . LEU A 1 186 ? -1.658 11.005 -9.911 1.00 35.41 186 LEU A C 1
ATOM 1476 O O . LEU A 1 186 ? -1.786 11.653 -8.873 1.00 35.41 186 LEU A O 1
ATOM 1480 N N . ALA A 1 187 ? -2.688 10.776 -10.733 1.00 33.56 187 ALA A N 1
ATOM 1481 C CA . ALA A 1 187 ? -4.056 11.234 -10.491 1.00 33.56 187 ALA A CA 1
ATOM 1482 C C . ALA A 1 187 ? -4.998 10.097 -10.058 1.00 33.56 187 ALA A C 1
ATOM 1484 O O . ALA A 1 187 ? -6.167 10.070 -10.433 1.00 33.56 187 ALA A O 1
ATOM 1485 N N . LEU A 1 188 ? -4.522 9.190 -9.208 1.00 40.31 188 LEU A N 1
ATOM 1486 C CA . LEU A 1 188 ? -5.405 8.504 -8.270 1.00 40.31 188 LEU A CA 1
ATOM 1487 C C . LEU A 1 188 ? -5.237 9.191 -6.918 1.00 40.31 188 LEU A C 1
ATOM 1489 O O . LEU A 1 188 ? -4.394 8.802 -6.122 1.00 40.31 188 LEU A O 1
ATOM 1493 N N . GLU A 1 189 ? -5.948 10.310 -6.747 1.00 32.72 189 GLU A N 1
ATOM 1494 C CA . GLU A 1 189 ? -6.874 10.527 -5.629 1.00 32.72 189 GLU A CA 1
ATOM 1495 C C . GLU A 1 189 ? -7.485 11.949 -5.615 1.00 32.72 189 GLU A C 1
ATOM 1497 O O . GLU A 1 189 ? -6.790 12.962 -5.633 1.00 32.72 189 GLU A O 1
ATOM 1502 N N . ASN A 1 190 ? -8.822 11.956 -5.512 1.00 40.72 190 ASN A N 1
ATOM 1503 C CA . ASN A 1 190 ? -9.678 12.863 -4.735 1.00 40.72 190 ASN A CA 1
ATOM 1504 C C . ASN A 1 190 ? -9.739 14.375 -5.051 1.00 40.72 190 ASN A C 1
ATOM 1506 O O . ASN A 1 190 ? -9.120 15.185 -4.370 1.00 40.72 190 ASN A O 1
ATOM 1510 N N . ASP A 1 191 ? -10.661 14.754 -5.954 1.00 30.98 191 ASP A N 1
ATOM 1511 C CA . ASP A 1 191 ? -11.600 15.880 -5.730 1.00 30.98 191 ASP A CA 1
ATOM 1512 C C . ASP A 1 191 ? -12.856 15.741 -6.643 1.00 30.98 191 ASP A C 1
ATOM 1514 O O . ASP A 1 191 ? -12.700 15.646 -7.870 1.00 30.98 191 ASP A O 1
ATOM 1518 N N . PRO A 1 192 ? -14.097 15.703 -6.101 1.00 37.41 192 PRO A N 1
ATOM 1519 C CA . PRO A 1 192 ? -15.340 15.664 -6.871 1.00 37.41 192 PRO A CA 1
ATOM 1520 C C . PRO A 1 192 ? -15.991 17.050 -7.046 1.00 37.41 192 PRO A C 1
ATOM 1522 O O . PRO A 1 192 ? -17.211 17.144 -7.157 1.00 37.41 192 PRO A O 1
ATOM 1525 N N . SER A 1 193 ? -15.225 18.143 -7.085 1.00 37.31 193 SER A N 1
ATOM 1526 C CA . SER A 1 193 ? -15.782 19.485 -7.303 1.00 37.31 193 SER A CA 1
ATOM 1527 C C . SER A 1 193 ? -15.345 20.130 -8.623 1.00 37.31 193 SER A C 1
ATOM 1529 O O . SER A 1 193 ? -14.567 21.078 -8.647 1.00 37.31 193 SER A O 1
ATOM 1531 N N . LYS A 1 194 ? -15.878 19.625 -9.747 1.00 33.00 194 LYS A N 1
ATOM 1532 C CA . LYS A 1 194 ? -16.274 20.408 -10.944 1.00 33.00 194 LYS A CA 1
ATOM 1533 C C . LYS A 1 194 ? -16.838 19.488 -12.033 1.00 33.00 194 LYS A C 1
ATOM 1535 O O . LYS A 1 194 ? -16.289 18.427 -12.313 1.00 33.00 194 LYS A O 1
ATOM 1540 N N . GLY A 1 195 ? -17.976 19.908 -12.585 1.00 32.94 195 GLY A N 1
ATOM 1541 C CA . GLY A 1 195 ? -18.842 19.133 -13.469 1.00 32.94 195 GLY A CA 1
ATOM 1542 C C . GLY A 1 195 ? -18.211 18.658 -14.780 1.00 32.94 195 GLY A C 1
ATOM 1543 O O . GLY A 1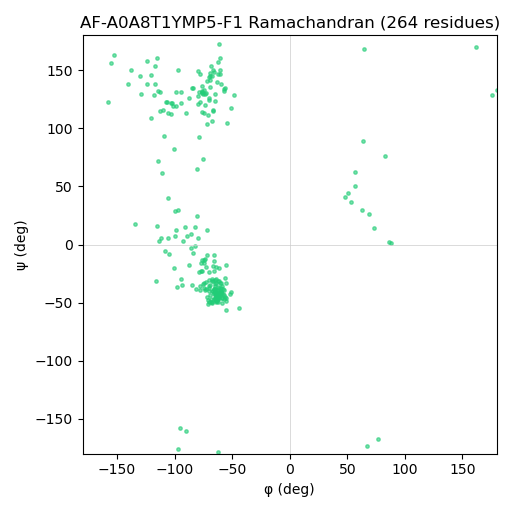 195 ? -17.215 19.194 -15.256 1.00 32.94 195 GLY A O 1
ATOM 1544 N N . SER A 1 196 ? -18.864 17.641 -15.350 1.00 35.88 196 SER A N 1
ATOM 1545 C CA . SER A 1 196 ? -18.626 17.060 -16.676 1.00 35.88 196 SER A CA 1
ATOM 1546 C C . SER A 1 196 ? -17.203 16.545 -16.934 1.00 35.88 196 SER A C 1
ATOM 1548 O O . SER A 1 196 ? -16.521 16.980 -17.861 1.00 35.88 196 SER A O 1
ATOM 1550 N N . LYS A 1 197 ? -16.761 15.545 -16.159 1.00 40.88 197 LYS A N 1
ATOM 1551 C CA . LYS A 1 197 ? -15.687 14.647 -16.610 1.00 40.88 197 LYS A CA 1
ATOM 1552 C C . LYS A 1 197 ? -16.282 13.627 -17.578 1.00 40.88 197 LYS A C 1
ATOM 1554 O O . LYS A 1 197 ? -16.733 12.563 -17.160 1.00 40.88 197 LYS A O 1
ATOM 1559 N N . THR A 1 198 ? -16.251 13.927 -18.871 1.00 43.53 198 THR A N 1
ATOM 1560 C CA . THR A 1 198 ? -16.200 12.874 -19.890 1.00 43.53 198 THR A CA 1
ATOM 1561 C C . THR A 1 198 ? -15.041 11.963 -19.482 1.00 43.53 198 THR A C 1
ATOM 1563 O O . THR A 1 198 ? -13.919 12.450 -19.326 1.00 43.53 198 THR A O 1
ATOM 1566 N N . LYS A 1 199 ? -15.304 10.685 -19.174 1.00 46.19 199 LYS A N 1
ATOM 1567 C CA . LYS A 1 199 ? -14.249 9.705 -18.870 1.00 46.19 199 LYS A CA 1
ATOM 1568 C C . LYS A 1 199 ? -13.282 9.721 -20.052 1.00 46.19 199 LYS A C 1
ATOM 1570 O O . LYS A 1 199 ? -13.625 9.211 -21.115 1.00 46.19 199 LYS A O 1
ATOM 1575 N N . LYS A 1 200 ? -12.112 10.343 -19.889 1.00 60.03 200 LYS A N 1
ATOM 1576 C CA . LYS A 1 200 ? -11.038 10.221 -20.871 1.00 60.03 200 LYS A CA 1
ATOM 1577 C C . LYS A 1 200 ? -10.722 8.733 -21.008 1.00 60.03 200 LYS A C 1
ATOM 1579 O O . LYS A 1 200 ? -10.633 8.032 -19.998 1.00 60.03 200 LYS A O 1
ATOM 1584 N N . GLY A 1 201 ? -10.632 8.265 -22.249 1.00 69.94 201 GLY A N 1
ATOM 1585 C CA . GLY A 1 201 ? -10.181 6.912 -22.551 1.00 69.94 201 GLY A CA 1
ATOM 1586 C C . GLY A 1 201 ? -8.744 6.674 -22.066 1.00 69.94 201 GLY A C 1
ATOM 1587 O O . GLY A 1 201 ? -8.085 7.607 -21.598 1.00 69.94 201 GLY A O 1
ATOM 1588 N N . PRO A 1 202 ? -8.254 5.430 -22.145 1.00 77.19 202 PRO A N 1
ATOM 1589 C CA . PRO A 1 202 ? -6.880 5.114 -21.777 1.00 77.19 202 PRO A CA 1
ATOM 1590 C C . PRO A 1 202 ? -5.893 5.914 -22.639 1.00 77.19 202 PRO A C 1
ATOM 1592 O O . PRO A 1 202 ? -6.085 6.043 -23.845 1.00 77.19 202 PRO A O 1
ATOM 1595 N N . ALA A 1 203 ? -4.832 6.435 -22.018 1.00 82.88 203 ALA A N 1
ATOM 1596 C CA . ALA A 1 203 ? -3.812 7.231 -22.708 1.00 82.88 203 ALA A CA 1
ATOM 1597 C C . ALA A 1 203 ? -2.863 6.386 -23.583 1.00 82.88 203 ALA A C 1
ATOM 1599 O O . ALA A 1 203 ? -2.148 6.930 -24.419 1.00 82.88 203 ALA A O 1
ATOM 1600 N N . TYR A 1 204 ? -2.830 5.068 -23.378 1.00 84.06 204 TYR A N 1
ATOM 1601 C CA . TYR A 1 204 ? -1.999 4.119 -24.116 1.00 84.06 204 TYR A CA 1
ATOM 1602 C C . TYR A 1 204 ? -2.652 2.727 -24.137 1.00 84.06 204 TYR A C 1
ATOM 1604 O O . TYR A 1 204 ? -3.559 2.439 -23.352 1.00 84.06 204 TYR A O 1
ATOM 1612 N N . ALA A 1 205 ? -2.204 1.860 -25.048 1.00 88.62 205 ALA A N 1
ATOM 1613 C CA . ALA A 1 205 ? -2.701 0.489 -25.157 1.00 88.62 205 ALA A CA 1
ATOM 1614 C C . ALA A 1 205 ? -2.262 -0.374 -23.958 1.00 88.62 205 ALA A C 1
ATOM 1616 O O . ALA A 1 205 ? -1.107 -0.326 -23.539 1.00 88.62 205 ALA A O 1
ATOM 1617 N N . GLY A 1 206 ? -3.190 -1.167 -23.415 1.00 89.88 206 GLY A N 1
ATOM 1618 C CA . GLY A 1 206 ? -2.948 -2.065 -22.282 1.00 89.88 206 GLY A CA 1
ATOM 1619 C C . GLY A 1 206 ? -2.618 -3.504 -22.691 1.00 89.88 206 GLY A C 1
ATOM 1620 O O . GLY A 1 206 ? -2.193 -3.776 -23.811 1.00 89.88 206 GLY A O 1
ATOM 1621 N N . GLY A 1 207 ? -2.838 -4.439 -21.765 1.00 89.62 207 GLY A N 1
ATOM 1622 C CA . GLY A 1 207 ? -2.645 -5.869 -22.014 1.00 89.62 207 GLY A CA 1
ATOM 1623 C C . GLY A 1 207 ? -3.635 -6.441 -23.035 1.00 89.62 207 GLY A C 1
ATOM 1624 O O . GLY A 1 207 ? -4.777 -5.990 -23.137 1.00 89.62 207 GLY A O 1
ATOM 1625 N N . LEU A 1 208 ? -3.196 -7.465 -23.768 1.00 93.50 208 LEU A N 1
ATOM 1626 C CA . LEU A 1 208 ? -4.040 -8.211 -24.698 1.00 93.50 208 LEU A CA 1
ATOM 1627 C C . LEU A 1 208 ? -4.963 -9.168 -23.934 1.00 93.50 208 LEU A C 1
ATOM 1629 O O . LEU A 1 208 ? -4.500 -9.965 -23.121 1.00 93.50 208 LEU A O 1
ATOM 1633 N N . VAL A 1 209 ? -6.257 -9.134 -24.251 1.00 94.56 209 VAL A N 1
ATOM 1634 C CA . VAL A 1 209 ? -7.241 -10.108 -23.766 1.00 94.56 209 VAL A CA 1
ATOM 1635 C C . VAL A 1 209 ? -7.719 -10.926 -24.956 1.00 94.56 209 VAL A C 1
ATOM 1637 O O . VAL A 1 209 ? -8.325 -10.387 -25.879 1.00 94.56 209 VAL A O 1
ATOM 1640 N N . LEU A 1 210 ? -7.422 -12.225 -24.945 1.00 95.56 210 LEU A N 1
ATOM 1641 C CA . LEU A 1 210 ? -7.935 -13.147 -25.955 1.00 95.56 210 LEU A CA 1
ATOM 1642 C C . LEU A 1 210 ? -9.442 -13.329 -25.774 1.00 95.56 210 LEU A C 1
ATOM 1644 O O . LEU A 1 210 ? -9.940 -13.365 -24.646 1.00 95.56 210 LEU A O 1
ATOM 1648 N N . GLU A 1 211 ? -10.165 -13.490 -26.879 1.00 96.06 211 GLU A N 1
ATOM 1649 C CA . GLU A 1 211 ? -11.593 -13.774 -26.801 1.00 96.06 211 GLU A CA 1
ATOM 1650 C C . GLU A 1 211 ? -11.832 -15.146 -26.151 1.00 96.06 211 GLU A C 1
ATOM 1652 O O . GLU A 1 211 ? -11.312 -16.166 -26.625 1.00 96.06 211 GLU A O 1
ATOM 1657 N N . PRO A 1 212 ? -12.612 -15.210 -25.058 1.00 96.06 212 PRO A N 1
ATOM 1658 C CA . PRO A 1 212 ? -12.837 -16.461 -24.361 1.00 96.06 212 PRO A CA 1
ATOM 1659 C C . PRO A 1 212 ? -13.754 -17.367 -25.183 1.00 96.06 212 PRO A C 1
ATOM 1661 O O . PRO A 1 212 ? -14.855 -16.978 -25.581 1.00 96.06 212 PRO A O 1
ATOM 1664 N N . LYS A 1 213 ? -13.344 -18.624 -25.359 1.00 95.56 213 LYS A N 1
ATOM 1665 C CA . LYS A 1 213 ? -14.223 -19.678 -25.872 1.00 95.56 213 LYS A CA 1
ATOM 1666 C C . LYS A 1 213 ? -15.237 -20.029 -24.781 1.00 95.56 213 LYS A C 1
ATOM 1668 O O . LYS A 1 213 ? -14.896 -20.654 -23.779 1.00 95.56 213 LYS A O 1
ATOM 1673 N N . ARG A 1 214 ? -16.475 -19.562 -24.932 1.00 95.38 214 ARG A N 1
ATOM 1674 C CA . ARG A 1 214 ? -17.541 -19.774 -23.941 1.00 95.38 214 ARG A CA 1
ATOM 1675 C C . ARG A 1 214 ? -18.075 -21.199 -24.044 1.00 95.38 214 ARG A C 1
ATOM 1677 O O . ARG A 1 214 ? -18.335 -21.675 -25.143 1.00 95.38 214 ARG A O 1
ATOM 1684 N N . GLY A 1 215 ? -18.275 -21.850 -22.906 1.00 95.25 215 GLY A N 1
ATOM 1685 C CA . GLY A 1 215 ? -18.843 -23.191 -22.849 1.00 95.25 215 GLY A CA 1
ATOM 1686 C C . GLY A 1 215 ? -18.557 -23.875 -21.520 1.00 95.25 215 GLY A C 1
ATOM 1687 O O . GLY A 1 215 ? -17.768 -23.380 -20.713 1.00 95.25 215 GLY A O 1
ATOM 1688 N N . LEU A 1 216 ? -19.212 -25.013 -21.315 1.00 95.75 216 LEU A N 1
ATOM 1689 C CA . LEU A 1 216 ? -18.849 -25.968 -20.277 1.00 95.75 216 LEU A CA 1
ATOM 1690 C C . LEU A 1 216 ? -17.757 -26.886 -20.836 1.00 95.75 216 LEU A C 1
ATOM 1692 O O . LEU A 1 216 ? -17.850 -27.328 -21.980 1.00 95.75 216 LEU A O 1
ATOM 1696 N N . TYR A 1 217 ? -16.715 -27.137 -20.050 1.00 96.25 217 TYR A N 1
ATOM 1697 C CA . TYR A 1 217 ? -15.580 -27.955 -20.464 1.00 96.25 217 TYR A CA 1
ATOM 1698 C C . TYR A 1 217 ? -15.581 -29.272 -19.692 1.00 96.25 217 TYR A C 1
ATOM 1700 O O . TYR A 1 217 ? -15.360 -29.276 -18.485 1.00 96.25 217 TYR A O 1
ATOM 1708 N N . ASP A 1 218 ? -15.762 -30.386 -20.402 1.00 95.88 218 ASP A N 1
ATOM 1709 C CA . ASP A 1 218 ? -15.745 -31.737 -19.812 1.00 95.88 218 ASP A CA 1
ATOM 1710 C C . ASP A 1 218 ? -14.324 -32.329 -19.708 1.00 95.88 218 ASP A C 1
ATOM 1712 O O . ASP A 1 218 ? -14.127 -33.439 -19.217 1.00 95.88 218 ASP A O 1
ATOM 1716 N N . LYS A 1 219 ? -13.314 -31.603 -20.204 1.00 96.19 219 LYS A N 1
ATOM 1717 C CA . LYS A 1 219 ? -11.895 -31.991 -20.194 1.00 96.19 219 LYS A CA 1
ATOM 1718 C C . LYS A 1 219 ? -11.080 -31.030 -19.333 1.00 96.19 219 LYS A C 1
ATOM 1720 O O . LYS A 1 219 ? -11.490 -29.895 -19.104 1.00 96.19 219 LYS A O 1
ATOM 1725 N N . TYR A 1 220 ? -9.899 -31.474 -18.904 1.00 95.31 220 TYR A N 1
ATOM 1726 C CA . TYR A 1 220 ? -8.994 -30.661 -18.093 1.00 95.31 220 TYR A CA 1
ATOM 1727 C C . TYR A 1 220 ? -8.638 -29.330 -18.766 1.00 95.31 220 TYR A C 1
ATOM 1729 O O . TYR A 1 220 ? -8.276 -29.289 -19.944 1.00 95.31 220 TYR A O 1
ATOM 1737 N N . VAL A 1 221 ? -8.697 -28.255 -17.980 1.00 95.50 221 VAL A N 1
ATOM 1738 C CA . VAL A 1 221 ? -8.252 -26.914 -18.365 1.00 95.50 221 VAL A CA 1
ATOM 1739 C C . VAL A 1 221 ? -6.887 -26.670 -17.733 1.00 95.50 221 VAL A C 1
ATOM 1741 O O . VAL A 1 221 ? -6.751 -26.701 -16.512 1.00 95.50 221 VAL A O 1
ATOM 1744 N N . LEU A 1 222 ? -5.876 -26.434 -18.568 1.00 96.50 222 LEU A N 1
ATOM 1745 C CA . LEU A 1 222 ? -4.539 -26.057 -18.116 1.00 96.50 222 LEU A CA 1
ATOM 1746 C C . LEU A 1 222 ? -4.409 -24.534 -18.131 1.00 96.50 222 LEU A C 1
ATOM 1748 O O . LEU A 1 222 ? -4.579 -23.905 -19.175 1.00 96.50 222 LEU A O 1
ATOM 1752 N N . LEU A 1 223 ? -4.102 -23.957 -16.970 1.00 96.19 223 LEU A N 1
ATOM 1753 C CA . LEU A 1 223 ? -3.798 -22.539 -16.812 1.00 96.19 223 LEU A CA 1
ATOM 1754 C C . LEU A 1 223 ? -2.279 -22.359 -16.767 1.00 96.19 223 LEU A C 1
ATOM 1756 O O . LEU A 1 223 ? -1.619 -22.890 -15.876 1.00 96.19 223 LEU A O 1
ATOM 1760 N N . LEU A 1 224 ? -1.744 -21.608 -17.726 1.00 96.69 224 LEU A N 1
ATOM 1761 C CA . LEU A 1 224 ? -0.341 -21.207 -17.776 1.00 96.69 224 LEU A CA 1
ATOM 1762 C C . LEU A 1 224 ? -0.274 -19.690 -17.610 1.00 96.69 224 LEU A C 1
ATOM 1764 O O . LEU A 1 224 ? -1.018 -18.975 -18.280 1.00 96.69 224 LEU A O 1
ATOM 1768 N N . ASP A 1 225 ? 0.606 -19.216 -16.733 1.00 95.75 225 ASP A N 1
ATOM 1769 C CA . ASP A 1 225 ? 0.797 -17.791 -16.459 1.00 95.75 225 ASP A CA 1
ATOM 1770 C C . ASP A 1 225 ? 2.294 -17.462 -16.349 1.00 95.75 225 ASP A C 1
ATOM 1772 O O . ASP A 1 225 ? 3.103 -18.313 -15.966 1.00 95.75 225 ASP A O 1
ATOM 1776 N N . PHE A 1 226 ? 2.669 -16.232 -16.702 1.00 95.69 226 PHE A N 1
ATOM 1777 C CA . PHE A 1 226 ? 4.038 -15.743 -16.568 1.00 95.69 226 PHE A CA 1
ATOM 1778 C C . PHE A 1 226 ? 4.250 -15.155 -15.175 1.00 95.69 226 PHE A C 1
ATOM 1780 O O . PHE A 1 226 ? 3.571 -14.212 -14.767 1.00 95.69 226 PHE A O 1
ATOM 1787 N N . ASN A 1 227 ? 5.274 -15.632 -14.470 1.00 94.31 227 ASN A N 1
ATOM 1788 C CA . ASN A 1 227 ? 5.691 -15.013 -13.217 1.00 94.31 227 ASN A CA 1
ATOM 1789 C C . ASN A 1 227 ? 6.253 -13.613 -13.496 1.00 94.31 227 ASN A C 1
ATOM 1791 O O . ASN A 1 227 ? 7.302 -13.483 -14.119 1.00 94.31 227 ASN A O 1
ATOM 1795 N N . SER A 1 228 ? 5.577 -12.572 -13.003 1.00 94.69 228 SER A N 1
ATOM 1796 C CA . SER A 1 228 ? 6.060 -11.184 -13.056 1.00 94.69 228 SER A CA 1
ATOM 1797 C C . SER A 1 228 ? 6.373 -10.669 -14.472 1.00 94.69 228 SER A C 1
ATOM 1799 O O . SER A 1 228 ? 7.420 -10.065 -14.698 1.00 94.69 228 SER A O 1
ATOM 1801 N N . LEU A 1 229 ? 5.433 -10.844 -15.412 1.00 95.06 229 LEU A N 1
ATOM 1802 C CA . LEU A 1 229 ? 5.591 -10.495 -16.832 1.00 95.06 229 LEU A CA 1
ATOM 1803 C C . LEU A 1 229 ? 6.240 -9.117 -17.089 1.00 95.06 229 LEU A C 1
ATOM 1805 O O . LEU A 1 229 ? 7.244 -9.040 -17.790 1.00 95.06 229 LEU A O 1
ATOM 1809 N N . TYR A 1 230 ? 5.701 -8.024 -16.532 1.00 94.75 230 TYR A N 1
ATOM 1810 C CA . TYR A 1 230 ? 6.226 -6.676 -16.807 1.00 94.75 230 TYR A CA 1
ATOM 1811 C C . TYR A 1 230 ? 7.621 -6.414 -16.221 1.00 94.75 230 TYR A C 1
ATOM 1813 O O . TYR A 1 230 ? 8.470 -5.931 -16.971 1.00 94.75 230 TYR A O 1
ATOM 1821 N N . PRO A 1 231 ? 7.917 -6.742 -14.947 1.00 95.25 231 PRO A N 1
ATOM 1822 C CA . PRO A 1 231 ? 9.291 -6.707 -14.449 1.00 95.25 231 PRO A CA 1
ATOM 1823 C C . PRO A 1 231 ? 10.280 -7.491 -15.323 1.00 95.25 231 PRO A C 1
ATOM 1825 O O . PRO A 1 231 ? 11.356 -6.980 -15.626 1.00 95.25 231 PRO A O 1
ATOM 1828 N N . SER A 1 232 ? 9.904 -8.685 -15.791 1.00 95.19 232 SER A N 1
ATOM 1829 C CA . SER A 1 232 ? 10.753 -9.494 -16.672 1.00 95.19 232 SER A CA 1
ATOM 1830 C C . SER A 1 232 ? 10.971 -8.840 -18.038 1.00 95.19 232 SER A C 1
ATOM 1832 O O . SER A 1 232 ? 12.105 -8.780 -18.496 1.00 95.19 232 SER A O 1
ATOM 1834 N N . ILE A 1 233 ? 9.929 -8.272 -18.655 1.00 94.81 233 ILE A N 1
ATOM 1835 C CA . ILE A 1 233 ? 10.037 -7.515 -19.917 1.00 94.81 233 ILE A CA 1
ATOM 1836 C C . ILE A 1 233 ? 10.966 -6.302 -19.758 1.00 94.81 233 ILE A C 1
ATOM 1838 O O . ILE A 1 233 ? 11.778 -6.026 -20.642 1.00 94.81 233 ILE A O 1
ATOM 1842 N N . ILE A 1 234 ? 10.872 -5.585 -18.631 1.00 94.88 234 ILE A N 1
ATOM 1843 C CA . ILE A 1 234 ? 11.738 -4.435 -18.332 1.00 94.88 234 ILE A CA 1
ATOM 1844 C C . ILE A 1 234 ? 13.210 -4.860 -18.283 1.00 94.88 234 ILE A C 1
ATOM 1846 O O . ILE A 1 234 ? 14.063 -4.154 -18.824 1.00 94.88 234 ILE A O 1
ATOM 1850 N N . GLN A 1 235 ? 13.499 -6.003 -17.657 1.00 93.81 235 GLN A N 1
ATOM 1851 C CA . GLN A 1 235 ? 14.854 -6.541 -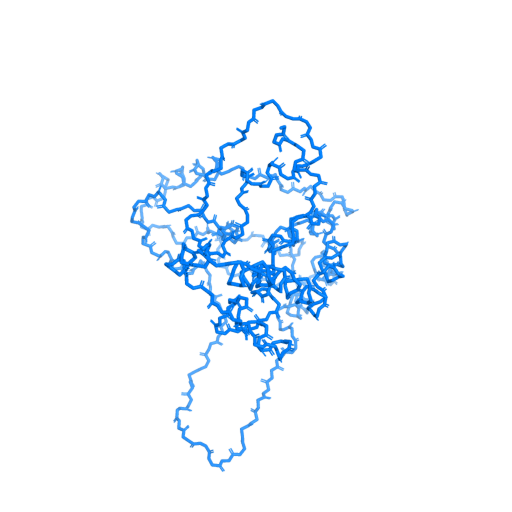17.537 1.00 93.81 235 GLN A CA 1
ATOM 1852 C C . GLN A 1 235 ? 15.387 -7.068 -18.872 1.00 93.81 235 GLN A C 1
ATOM 1854 O O . GLN A 1 235 ? 16.455 -6.636 -19.304 1.00 93.81 235 GLN A O 1
ATOM 1859 N N . GLU A 1 236 ? 14.619 -7.927 -19.546 1.00 93.75 236 GLU A N 1
ATOM 1860 C CA . GLU A 1 236 ? 15.000 -8.592 -20.799 1.00 93.75 236 GLU A CA 1
ATOM 1861 C C . GLU A 1 236 ? 15.288 -7.586 -21.919 1.00 93.75 236 GLU A C 1
ATOM 1863 O O . GLU A 1 236 ? 16.289 -7.682 -22.624 1.00 93.75 236 GLU A O 1
ATOM 1868 N N . HIS A 1 237 ? 14.437 -6.566 -22.055 1.00 93.38 237 HIS A N 1
ATOM 1869 C CA . HIS A 1 237 ? 14.567 -5.557 -23.107 1.00 93.38 237 HIS A CA 1
ATOM 1870 C C . HIS A 1 237 ? 15.241 -4.261 -22.643 1.00 93.38 237 HIS A C 1
ATOM 1872 O O . HIS A 1 237 ? 15.210 -3.257 -23.358 1.00 93.38 237 HIS A O 1
ATOM 1878 N N . ASN A 1 238 ? 15.861 -4.270 -21.456 1.00 94.06 238 ASN A N 1
ATOM 1879 C CA . ASN A 1 238 ? 16.617 -3.148 -20.900 1.00 94.06 238 ASN A CA 1
ATOM 1880 C C . ASN A 1 238 ? 15.835 -1.815 -20.933 1.00 94.06 238 ASN A C 1
ATOM 1882 O O . ASN A 1 238 ? 16.362 -0.764 -21.314 1.00 94.06 238 ASN A O 1
ATOM 1886 N N . ILE A 1 239 ? 14.553 -1.853 -20.560 1.00 93.56 239 ILE A N 1
ATOM 1887 C CA . ILE A 1 239 ? 13.641 -0.704 -20.627 1.00 93.56 239 ILE A CA 1
ATOM 1888 C C . ILE A 1 239 ? 13.958 0.252 -19.474 1.00 93.56 239 ILE A C 1
ATOM 1890 O O . ILE A 1 239 ? 13.783 -0.072 -18.301 1.00 93.56 239 ILE A O 1
ATOM 1894 N N . CYS A 1 240 ? 14.438 1.455 -19.788 1.00 93.38 240 CYS A N 1
ATOM 1895 C CA . CYS A 1 240 ? 14.788 2.454 -18.785 1.00 93.38 240 CYS A CA 1
ATOM 1896 C C . CYS A 1 240 ? 14.728 3.871 -19.357 1.00 93.38 240 CYS A C 1
ATOM 1898 O O . CYS A 1 240 ? 15.000 4.100 -20.534 1.00 93.38 240 CYS A O 1
ATOM 1900 N N . PHE A 1 241 ? 14.538 4.850 -18.471 1.00 91.62 241 PHE A N 1
ATOM 1901 C CA . PHE A 1 241 ? 14.684 6.281 -18.766 1.00 91.62 241 PHE A CA 1
ATOM 1902 C C . PHE A 1 241 ? 16.056 6.675 -19.343 1.00 91.62 241 PHE A C 1
ATOM 1904 O O . PHE A 1 241 ? 16.200 7.767 -19.877 1.00 91.62 241 PHE A O 1
ATOM 1911 N N . THR A 1 242 ? 17.073 5.821 -19.192 1.00 90.81 242 THR A N 1
ATOM 1912 C CA . THR A 1 242 ? 18.459 6.084 -19.612 1.00 90.81 242 THR A CA 1
ATOM 1913 C C . THR A 1 242 ? 18.853 5.329 -20.877 1.00 90.81 242 THR A C 1
ATOM 1915 O O . THR A 1 242 ? 19.960 5.516 -21.367 1.00 90.81 242 THR A O 1
ATOM 1918 N N . THR A 1 243 ? 18.005 4.421 -21.358 1.00 91.00 243 THR A N 1
ATOM 1919 C CA . THR A 1 243 ? 18.308 3.533 -22.491 1.00 91.00 243 THR A CA 1
ATOM 1920 C C . THR A 1 243 ? 17.389 3.801 -23.672 1.00 91.00 243 THR A C 1
ATOM 1922 O O . THR A 1 243 ? 17.826 3.678 -24.811 1.00 91.00 243 THR A O 1
ATOM 1925 N N . ILE A 1 244 ? 16.150 4.225 -23.415 1.00 89.94 244 ILE A N 1
ATOM 1926 C CA . ILE A 1 244 ? 15.169 4.530 -24.454 1.00 89.94 244 ILE A CA 1
ATOM 1927 C C . ILE A 1 244 ? 15.072 6.051 -24.647 1.00 89.94 244 ILE A C 1
ATOM 1929 O O . ILE A 1 244 ? 14.745 6.762 -23.690 1.00 89.94 244 ILE A O 1
ATOM 1933 N N . PRO A 1 245 ? 15.331 6.576 -25.860 1.00 82.94 245 PRO A N 1
ATOM 1934 C CA . PRO A 1 245 ? 15.119 7.987 -26.150 1.00 82.94 245 PRO A CA 1
ATOM 1935 C C . PRO A 1 245 ? 13.620 8.296 -26.160 1.00 82.94 245 PRO A C 1
ATOM 1937 O O . PRO A 1 245 ? 12.810 7.510 -26.654 1.00 82.94 245 PRO A O 1
ATOM 1940 N N . ARG A 1 246 ? 13.240 9.464 -25.635 1.00 78.75 246 ARG A N 1
ATOM 1941 C CA . ARG A 1 246 ? 11.864 9.948 -25.774 1.00 78.75 246 ARG A CA 1
ATOM 1942 C C . ARG A 1 246 ? 11.634 10.331 -27.234 1.00 78.75 246 ARG A C 1
ATOM 1944 O O . ARG A 1 246 ? 12.393 11.127 -27.778 1.00 78.75 246 ARG A O 1
ATOM 1951 N N . SER A 1 247 ? 10.610 9.751 -27.845 1.00 71.75 247 SER A N 1
ATOM 1952 C CA . SER A 1 247 ? 10.104 10.142 -29.157 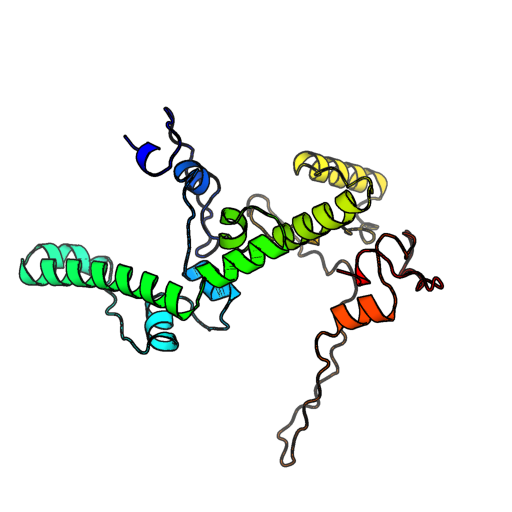1.00 71.75 247 SER A CA 1
ATOM 1953 C C . SER A 1 247 ? 8.676 10.639 -28.968 1.00 71.75 247 SER A C 1
ATOM 1955 O O . SER A 1 247 ? 7.941 10.054 -28.174 1.00 71.75 247 SER A O 1
ATOM 1957 N N . GLU A 1 248 ? 8.325 11.732 -29.643 1.00 63.09 248 GLU A N 1
ATOM 1958 C CA . GLU A 1 248 ? 6.977 12.320 -29.595 1.00 63.09 248 GLU A CA 1
ATOM 1959 C C . GLU A 1 248 ? 5.972 11.506 -30.441 1.00 63.09 248 GLU A C 1
ATOM 1961 O O . GLU A 1 248 ? 4.766 11.629 -30.247 1.00 63.09 248 GLU A O 1
ATOM 1966 N N . ASP A 1 249 ? 6.460 10.590 -31.294 1.00 62.00 249 ASP A N 1
ATOM 1967 C CA . ASP A 1 249 ? 5.644 9.799 -32.216 1.00 62.00 249 ASP A CA 1
ATOM 1968 C C . ASP A 1 249 ? 5.782 8.284 -31.980 1.00 62.00 249 ASP A C 1
ATOM 1970 O O . ASP A 1 249 ? 6.779 7.646 -32.329 1.00 62.00 249 ASP A O 1
ATOM 1974 N N . GLY A 1 250 ? 4.720 7.677 -31.446 1.00 70.69 250 GLY A N 1
ATOM 1975 C CA . GLY A 1 250 ? 4.558 6.223 -31.380 1.00 70.69 250 GLY A CA 1
ATOM 1976 C C . GLY A 1 250 ? 5.382 5.506 -30.303 1.00 70.69 250 GLY A C 1
ATOM 1977 O O . GLY A 1 250 ? 5.904 6.097 -29.360 1.00 70.69 250 GLY A O 1
ATOM 1978 N N . VAL A 1 251 ? 5.441 4.173 -30.407 1.00 79.94 251 VAL A N 1
ATOM 1979 C CA . VAL A 1 251 ? 6.172 3.329 -29.449 1.00 79.94 251 VAL A CA 1
ATOM 1980 C C . VAL A 1 251 ? 7.671 3.408 -29.759 1.00 79.94 251 VAL A C 1
ATOM 1982 O O . VAL A 1 251 ? 8.073 3.073 -30.879 1.00 79.94 251 VAL A O 1
ATOM 1985 N N . PRO A 1 252 ? 8.518 3.822 -28.800 1.00 84.00 252 PRO A N 1
ATOM 1986 C CA . PRO A 1 252 ? 9.945 3.952 -29.045 1.00 84.00 252 PRO A CA 1
ATOM 1987 C C . PRO A 1 252 ? 10.587 2.586 -29.309 1.00 84.00 252 PRO A C 1
ATOM 1989 O O . PRO A 1 252 ? 10.169 1.555 -28.778 1.00 84.00 252 PRO A O 1
ATOM 1992 N N . ARG A 1 253 ? 11.635 2.578 -30.139 1.00 85.19 253 ARG A N 1
ATOM 1993 C CA . ARG A 1 253 ? 12.385 1.354 -30.451 1.00 85.19 253 ARG A CA 1
ATOM 1994 C C . ARG A 1 253 ? 13.180 0.883 -29.235 1.00 85.19 253 ARG A C 1
ATOM 1996 O O . ARG A 1 253 ? 13.673 1.695 -28.452 1.00 85.19 253 ARG A O 1
ATOM 2003 N N . LEU A 1 254 ? 13.329 -0.436 -29.116 1.00 88.31 254 LEU A N 1
ATOM 2004 C CA . LEU A 1 254 ? 14.139 -1.048 -28.067 1.00 88.31 254 LEU A CA 1
ATOM 2005 C C . LEU A 1 254 ? 15.616 -0.635 -28.193 1.00 88.31 254 LEU A C 1
ATOM 2007 O O . LEU A 1 254 ? 16.107 -0.440 -29.310 1.00 88.31 254 LEU A O 1
ATOM 2011 N N . PRO A 1 255 ? 16.329 -0.496 -27.064 1.00 87.00 255 PRO A N 1
ATOM 2012 C CA . PRO A 1 255 ? 17.724 -0.090 -27.077 1.00 87.00 255 PRO A CA 1
ATOM 2013 C C . PRO A 1 255 ? 18.625 -1.213 -27.601 1.00 87.00 255 PRO A C 1
ATOM 2015 O O . PRO A 1 255 ? 18.476 -2.369 -27.222 1.00 87.00 255 PRO A O 1
ATOM 2018 N N . SER A 1 256 ? 19.634 -0.859 -28.401 1.00 80.62 256 SER A N 1
ATOM 2019 C CA . SER A 1 256 ? 20.677 -1.802 -28.845 1.00 80.62 256 SER A CA 1
ATOM 2020 C C . SER A 1 256 ? 21.823 -1.962 -27.834 1.00 80.62 256 SER A C 1
ATOM 2022 O O . SER A 1 256 ? 22.728 -2.767 -28.044 1.00 80.62 256 SER A O 1
ATOM 2024 N N . SER A 1 257 ? 21.840 -1.150 -26.769 1.00 77.94 257 SER A N 1
ATOM 2025 C CA . SER A 1 257 ? 22.937 -1.123 -25.796 1.00 77.94 257 SER A CA 1
ATOM 2026 C C . SER A 1 257 ? 22.892 -2.320 -24.850 1.00 77.94 257 SER A C 1
ATOM 2028 O O . SER A 1 257 ? 21.874 -2.571 -24.204 1.00 77.94 257 SER A O 1
ATOM 2030 N N . GLN A 1 258 ? 24.039 -2.986 -24.692 1.00 77.88 258 GLN A N 1
ATOM 2031 C CA . GLN A 1 258 ? 24.228 -4.076 -23.730 1.00 77.88 258 GLN A CA 1
ATOM 2032 C C . GLN A 1 258 ? 24.406 -3.584 -22.286 1.00 77.88 258 GLN A C 1
ATOM 2034 O O . GLN A 1 258 ? 24.286 -4.371 -21.350 1.00 77.88 258 GLN A O 1
ATOM 2039 N N . THR A 1 259 ? 24.701 -2.297 -22.067 1.00 87.56 259 THR A N 1
ATOM 2040 C CA . THR A 1 259 ? 24.829 -1.770 -20.704 1.00 87.56 259 THR A CA 1
ATOM 2041 C C . THR A 1 259 ? 23.443 -1.640 -20.068 1.00 87.56 259 THR A C 1
ATOM 2043 O O . THR A 1 259 ? 22.597 -0.902 -20.586 1.00 87.56 259 THR A O 1
ATOM 2046 N N . PRO A 1 260 ? 23.171 -2.325 -18.938 1.00 89.12 260 PRO A N 1
ATOM 2047 C CA . PRO A 1 260 ? 21.841 -2.287 -18.365 1.00 89.12 260 PRO A CA 1
ATOM 2048 C C . PRO A 1 260 ? 21.605 -0.942 -17.682 1.00 89.12 260 PRO A C 1
ATOM 2050 O O . PRO A 1 260 ? 22.458 -0.456 -16.917 1.00 89.12 260 PRO A O 1
ATOM 2053 N N . GLY A 1 261 ? 20.441 -0.364 -17.975 1.00 90.50 261 GLY A N 1
ATOM 2054 C CA . GLY A 1 261 ? 19.960 0.899 -17.446 1.00 90.50 261 GLY A CA 1
ATOM 2055 C C . GLY A 1 261 ? 19.770 0.872 -15.933 1.00 90.50 261 GLY A C 1
ATOM 2056 O O . GLY A 1 261 ? 20.058 -0.105 -15.240 1.00 90.50 261 GLY A O 1
ATOM 2057 N N . VAL A 1 262 ? 19.299 1.989 -15.389 1.00 92.38 262 VAL A N 1
ATOM 2058 C CA . VAL A 1 262 ? 19.073 2.103 -13.946 1.00 92.38 262 VAL A CA 1
ATOM 2059 C C . VAL A 1 262 ? 17.890 1.247 -13.499 1.00 92.38 262 VAL A C 1
ATOM 2061 O O . VAL A 1 262 ? 18.069 0.478 -12.569 1.00 92.38 262 VAL A O 1
ATOM 2064 N N . LEU A 1 263 ? 16.743 1.346 -14.174 1.00 92.94 263 LEU A N 1
ATOM 2065 C CA . LEU A 1 263 ? 15.486 0.691 -13.800 1.00 92.94 263 LEU A CA 1
ATOM 2066 C C . LEU A 1 263 ? 15.535 -0.853 -13.859 1.00 92.94 263 LEU A C 1
ATOM 2068 O O . LEU A 1 263 ? 15.031 -1.468 -12.933 1.00 92.94 263 LEU A O 1
ATOM 2072 N N . PRO A 1 264 ? 16.187 -1.503 -14.844 1.00 93.00 264 PRO A N 1
ATOM 2073 C CA . PRO A 1 264 ? 16.336 -2.965 -14.862 1.00 93.00 264 PRO A CA 1
ATOM 2074 C C . PRO A 1 264 ? 17.164 -3.565 -13.718 1.00 93.00 264 PRO A C 1
ATOM 2076 O O . PRO A 1 264 ? 17.102 -4.765 -13.484 1.00 93.00 264 PRO A O 1
ATOM 2079 N N . LYS A 1 265 ? 17.994 -2.760 -13.042 1.00 89.00 265 LYS A N 1
ATOM 2080 C CA . LYS A 1 265 ? 18.894 -3.214 -11.962 1.00 89.00 265 LYS A CA 1
ATOM 2081 C C . LYS A 1 265 ? 18.280 -3.081 -10.566 1.00 89.00 265 LYS A C 1
ATOM 2083 O O . LYS A 1 265 ? 18.993 -3.248 -9.579 1.00 89.00 265 LYS A O 1
ATOM 2088 N N . VAL A 1 266 ? 17.030 -2.644 -10.506 1.00 83.50 266 VAL A N 1
ATOM 2089 C CA . VAL A 1 266 ? 16.343 -2.110 -9.333 1.00 83.50 266 VAL A CA 1
ATOM 2090 C C . VAL A 1 266 ? 15.155 -3.005 -9.033 1.00 83.50 266 VAL A C 1
ATOM 2092 O O . VAL A 1 266 ? 14.448 -3.368 -9.997 1.00 83.50 266 VAL A O 1
#

Mean predicted aligned error: 10.56 Å

Foldseek 3Di:
DQLVLAPDDDDDQFDLPDDPDPQQDGDPSRCVSRHHDADADLLNLCVVQDDDPDSDLQVCCCPQVVDGQDDDDPVCVVVLVVDPVSVVVVVVSVVVSVVSSVVSCVSSVVPVVLVVLCVQQVDDSSVSSSVNPVVSVVSNVVVLCVVVVDDDDDDQDPVNVVVVVVVVCVPQPPPPPLFDPPPCVVPPDDDPPDDDDPPDDDNDDDDDDDDDPDDDDPDDDDDDDDDPVVLVCCQVQLDDPVFWDDDRDDDTDGGPDPDRDRSNVD

pLDDT: mean 82.85, std 18.7, range [30.98, 97.19]

Nearest PDB structures (foldseek):
  8v6g-assembly1_A  TM=9.373E-01  e=8.739E-12  Xenopus laevis
  5iud-assembly3_G  TM=9.303E-01  e=7.410E-12  Homo sapiens
  5iud-assembly2_D  TM=9.417E-01  e=2.929E-11  Homo sapiens
  8d96-assembly1_C  TM=9.355E-01  e=2.240E-10  Homo sapiens
  7uy7-assembly1_E  TM=7.926E-01  e=5.779E-08  Tetrahymena thermophila